Protein AF-A0A7S3VMZ5-F1 (afdb_monomer)

Mean predicted aligned error: 10.95 Å

Nearest PDB structures (foldseek):
  3lss-assembly1_A  TM=9.601E-01  e=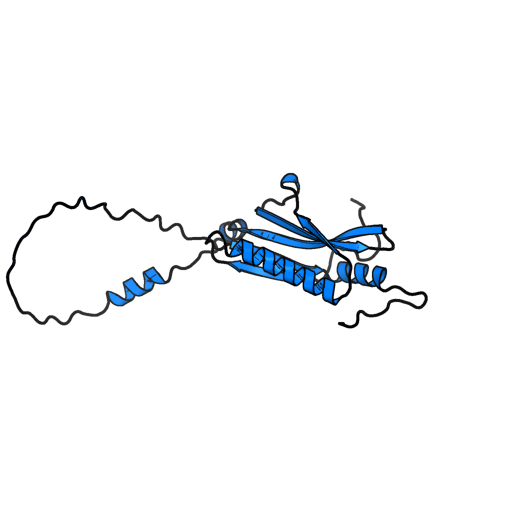4.806E-17  Trypanosoma brucei
  4l87-assembly1_A-2  TM=9.311E-01  e=7.898E-17  Homo sapiens
  6rlu-assembly1_B  TM=9.202E-01  e=9.516E-17  Trypanosoma brucei gambiense
  8p7d-assembly1_D  TM=9.052E-01  e=2.133E-16  Homo sapiens
  1wle-assembly1_B  TM=9.480E-01  e=5.316E-12  Bos taurus

InterPro domains:
  IPR002314 Aminoacyl-tRNA synthetase, class II (G/ P/ S/T) [PF00587] (4-106)
  IPR002317 Serine-tRNA ligase, type1 [PR00981] (9-22)
  IPR002317 Serine-tRNA ligase, type1 [PR00981] (51-64)
  IPR002317 Serine-tRNA ligase, type1 [PR00981] (68-84)
  IPR002317 Serine-tRNA ligase, type1 [PR00981] (86-102)
  IPR002317 Serine-tRNA ligase, type1 [PTHR11778] (1-183)
  IPR045864 Class II Aminoacyl-tRNA synthetase/Biotinyl protein ligase (BPL) and lipoyl protein ligase (LPL) [G3DSA:3.30.930.10] (1-183)
  IPR045864 Class II Aminoacyl-tRNA synthetase/Biotinyl protein ligase (BPL) and lipoyl protein ligase (LPL) [SSF55681] (1-183)

pLDDT: mean 83.5, std 23.53, range [29.77, 98.81]

Foldseek 3Di:
DDPPPDALQDDPDFDFDKDKDWAALPVPTLVVVLVVLVVLLVVLCVLLVWDWDKDKDDPVPDDPQFPTKIFIWTQQVVVRDTHTWKMKGWRFLSVQVVVVPFDDDPVVVVVVVVVPDDDDDDDDDDDDDDDDDDDPPPDPPPPPPPRGGIIMMMMISGGDRNVVSSQQRVQDDPVGGDGRPVD

Secondary structure (DSSP, 8-state):
--SS-STTSS-SS--EEEEEEEE--SSSHHHHHHHHHHHHHHHHHHHTT--EEEEEPPGGG--TT-SEEEEEEEEETTTTEEEEEEEEEE-TTHHHHHTT-----SHHHHHHHHTTS------------------------------PPPEEEEEEEEEHHHHHHHHHHHHB-SSSBPPPTT-

Structure (mmCIF, N/CA/C/O backbone):
data_AF-A0A7S3VMZ5-F1
#
_entry.id   AF-A0A7S3VMZ5-F1
#
loop_
_atom_site.group_PDB
_atom_site.id
_atom_site.type_symbol
_atom_site.label_atom_id
_atom_site.label_alt_id
_atom_site.label_comp_id
_atom_site.label_asym_id
_atom_site.label_entity_id
_atom_site.label_seq_id
_atom_site.pdbx_PDB_ins_code
_atom_site.Cartn_x
_atom_site.Cartn_y
_atom_site.Cartn_z
_atom_site.occupancy
_atom_site.B_iso_or_equiv
_atom_site.auth_seq_id
_atom_site.auth_comp_id
_atom_site.auth_asym_id
_atom_site.auth_atom_id
_atom_site.pdbx_PDB_model_num
ATOM 1 N N . HIS A 1 1 ? 13.789 -1.258 18.790 1.00 46.66 1 HIS A N 1
ATOM 2 C CA . HIS A 1 1 ? 13.129 -2.470 19.325 1.00 46.66 1 HIS A CA 1
ATOM 3 C C . HIS A 1 1 ? 11.987 -2.011 20.235 1.00 46.66 1 HIS A C 1
ATOM 5 O O . HIS A 1 1 ? 12.160 -0.970 20.852 1.00 46.66 1 HIS A O 1
ATOM 11 N N . GLY A 1 2 ? 10.828 -2.684 20.265 1.00 71.62 2 GLY A N 1
ATOM 12 C CA . GLY A 1 2 ? 9.715 -2.321 21.171 1.00 71.62 2 GLY A CA 1
ATOM 13 C C . GLY A 1 2 ? 8.586 -1.434 20.611 1.00 71.62 2 GLY A C 1
ATOM 14 O O . GLY A 1 2 ? 7.805 -0.897 21.386 1.00 71.62 2 GLY A O 1
ATOM 15 N N . LYS A 1 3 ? 8.470 -1.257 19.287 1.00 70.38 3 LYS A N 1
ATOM 16 C CA . LYS A 1 3 ? 7.370 -0.488 18.670 1.00 70.38 3 LYS A CA 1
ATOM 17 C C . LYS A 1 3 ? 6.228 -1.425 18.260 1.00 70.38 3 LYS A C 1
ATOM 19 O O . LYS A 1 3 ? 6.503 -2.421 17.601 1.00 70.38 3 LYS A O 1
ATOM 24 N N . ASP A 1 4 ? 4.985 -1.073 18.601 1.00 79.94 4 ASP A N 1
ATOM 25 C CA . ASP A 1 4 ? 3.757 -1.835 18.300 1.00 79.94 4 ASP A CA 1
ATOM 26 C C . ASP A 1 4 ? 3.819 -3.313 18.757 1.00 79.94 4 ASP A C 1
ATOM 28 O O . ASP A 1 4 ? 3.507 -4.217 17.992 1.00 79.94 4 ASP A O 1
ATOM 32 N N . THR A 1 5 ? 4.263 -3.577 19.991 1.00 80.69 5 THR A N 1
ATOM 33 C CA . THR A 1 5 ? 4.438 -4.945 20.532 1.00 80.69 5 THR A CA 1
ATOM 34 C C . THR A 1 5 ? 3.148 -5.612 21.015 1.00 80.69 5 THR A C 1
ATOM 36 O O . THR A 1 5 ? 3.187 -6.760 21.447 1.00 80.69 5 THR A O 1
ATOM 39 N N . LEU A 1 6 ? 2.020 -4.899 20.984 1.00 84.75 6 LEU A N 1
ATOM 40 C CA . LEU A 1 6 ? 0.720 -5.392 21.433 1.00 84.75 6 LEU A CA 1
ATOM 41 C C . LEU A 1 6 ? -0.195 -5.682 20.237 1.00 84.75 6 LEU A C 1
ATOM 43 O O . LEU A 1 6 ? -0.207 -4.940 19.253 1.00 84.75 6 LEU A O 1
ATOM 47 N N . GLY A 1 7 ? -1.009 -6.732 20.364 1.00 91.44 7 GLY A N 1
ATOM 48 C CA . GLY A 1 7 ? -1.963 -7.152 19.337 1.00 91.44 7 GLY A CA 1
ATOM 49 C C . GLY A 1 7 ? -1.297 -7.746 18.092 1.00 91.44 7 GLY A C 1
ATOM 50 O O . GLY A 1 7 ? -0.164 -8.217 18.138 1.00 91.44 7 GLY A O 1
ATOM 51 N N . ILE A 1 8 ? -2.021 -7.732 16.968 1.00 95.06 8 ILE A N 1
ATOM 52 C CA . ILE A 1 8 ? -1.582 -8.345 15.699 1.00 95.06 8 ILE A CA 1
ATOM 53 C C . ILE A 1 8 ? -1.094 -7.326 14.656 1.00 95.06 8 ILE A C 1
ATOM 55 O O . ILE A 1 8 ? -0.793 -7.693 13.524 1.00 95.06 8 ILE A O 1
ATOM 59 N N . PHE A 1 9 ? -1.001 -6.041 15.017 1.00 93.31 9 PHE A N 1
ATOM 60 C CA . PHE A 1 9 ? -0.660 -4.969 14.073 1.00 93.31 9 PHE A CA 1
ATOM 61 C C . PHE A 1 9 ? 0.770 -5.099 13.513 1.00 93.31 9 PHE A C 1
ATOM 63 O O . PHE A 1 9 ? 1.037 -4.775 12.349 1.00 93.31 9 PHE A O 1
ATOM 70 N N . ARG A 1 10 ? 1.702 -5.592 14.339 1.00 94.38 10 ARG A N 1
ATOM 71 C CA . ARG A 1 10 ? 3.085 -5.893 13.960 1.00 94.38 10 ARG A CA 1
ATOM 72 C C . ARG A 1 10 ? 3.465 -7.267 14.499 1.00 94.38 10 ARG A C 1
ATOM 74 O O . ARG A 1 10 ? 3.720 -7.432 15.684 1.00 94.38 10 ARG A O 1
ATOM 81 N N . VAL A 1 11 ? 3.538 -8.238 13.601 1.00 94.38 11 VAL 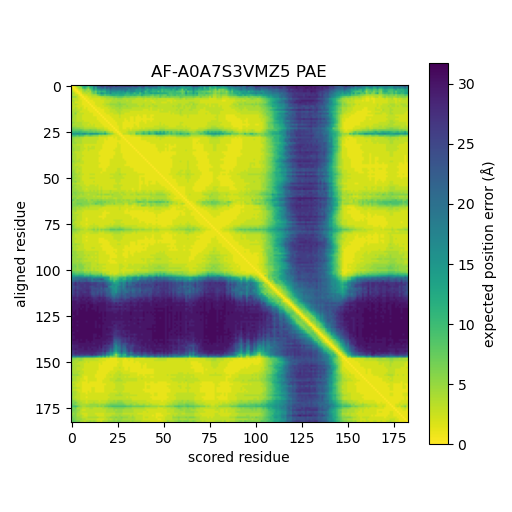A N 1
ATOM 82 C CA . VAL A 1 11 ? 3.827 -9.643 13.907 1.00 94.38 11 VAL A CA 1
ATOM 83 C C . VAL A 1 11 ? 4.899 -10.179 12.964 1.00 94.38 11 VAL A C 1
ATOM 85 O O . VAL A 1 11 ? 5.150 -9.601 11.906 1.00 94.38 11 VAL A O 1
ATOM 88 N N . HIS A 1 12 ? 5.541 -11.282 13.348 1.00 94.69 12 HIS A N 1
ATOM 89 C CA . HIS A 1 12 ? 6.566 -11.934 12.526 1.00 94.69 12 HIS A CA 1
ATOM 90 C C . HIS A 1 12 ? 5.991 -12.665 11.308 1.00 94.69 12 HIS A C 1
ATOM 92 O O . HIS A 1 12 ? 6.695 -12.837 10.318 1.00 94.69 12 HIS A O 1
ATOM 98 N N . GLN A 1 13 ? 4.720 -13.063 11.371 1.00 95.50 13 GLN A N 1
ATOM 99 C CA . GLN A 1 13 ? 4.026 -13.776 10.308 1.00 95.50 13 GLN A CA 1
ATOM 100 C C . GLN A 1 13 ? 2.673 -13.118 10.057 1.00 95.50 13 GLN A C 1
ATOM 102 O O . GLN A 1 13 ? 1.894 -12.929 10.990 1.00 95.50 13 GLN A O 1
ATOM 107 N N . PHE A 1 14 ? 2.409 -12.765 8.804 1.00 97.06 14 PHE A N 1
ATOM 108 C CA . PHE A 1 14 ? 1.157 -12.158 8.381 1.00 97.06 14 PHE A CA 1
ATOM 109 C C . PHE A 1 14 ? 0.836 -12.546 6.938 1.00 97.06 14 PHE A C 1
ATOM 111 O O . PHE A 1 14 ? 1.745 -12.823 6.154 1.00 97.06 14 PHE A O 1
ATOM 118 N N . ASP A 1 15 ? -0.450 -12.534 6.599 1.00 98.12 15 ASP A N 1
ATOM 119 C CA . ASP A 1 15 ? -0.917 -12.820 5.246 1.00 98.12 15 ASP A CA 1
ATOM 120 C C . ASP A 1 15 ? -1.048 -11.523 4.458 1.00 98.12 15 ASP A C 1
ATOM 122 O O . ASP A 1 15 ? -1.369 -10.457 5.002 1.00 98.12 15 ASP A O 1
ATOM 126 N N . LYS A 1 16 ? -0.782 -11.610 3.156 1.00 97.94 16 LYS A N 1
ATOM 127 C CA . LYS A 1 16 ? -0.825 -10.453 2.271 1.00 97.94 16 LYS A CA 1
ATOM 128 C C . LYS A 1 16 ? -1.308 -10.829 0.879 1.00 97.94 16 LYS A C 1
ATOM 130 O O . LYS A 1 16 ? -0.814 -11.783 0.284 1.00 97.94 16 LYS A O 1
ATOM 135 N N . VAL A 1 17 ? -2.198 -10.003 0.339 1.00 98.44 17 VAL A N 1
ATOM 136 C CA . VAL A 1 17 ? -2.497 -9.960 -1.094 1.00 98.44 17 VAL A CA 1
ATOM 137 C C . VAL A 1 17 ? -1.650 -8.853 -1.719 1.00 98.44 17 VAL A C 1
ATOM 139 O O . VAL A 1 17 ? -1.744 -7.694 -1.310 1.00 98.44 17 VAL A O 1
ATOM 142 N N . GLU A 1 18 ? -0.807 -9.209 -2.689 1.00 98.62 18 GLU A N 1
ATOM 143 C CA . GLU A 1 18 ? 0.127 -8.297 -3.360 1.00 98.62 18 GLU A CA 1
ATOM 144 C C . GLU A 1 18 ? -0.251 -8.120 -4.833 1.00 98.62 18 GLU A C 1
ATOM 146 O O . GLU A 1 18 ? -0.463 -9.093 -5.555 1.00 98.62 18 GLU A O 1
ATOM 151 N N . GLN A 1 19 ? -0.267 -6.873 -5.294 1.00 98.69 19 GLN A N 1
ATOM 152 C CA . GLN A 1 19 ? -0.246 -6.538 -6.711 1.00 98.69 19 GLN A CA 1
ATOM 153 C C . GLN A 1 19 ? 1.210 -6.486 -7.179 1.00 98.69 19 GLN A C 1
ATOM 155 O O . GLN A 1 19 ? 2.028 -5.764 -6.604 1.00 98.69 19 GLN A O 1
ATOM 160 N N . PHE A 1 20 ? 1.527 -7.199 -8.255 1.00 98.50 20 PHE A N 1
ATOM 161 C CA . PHE A 1 20 ? 2.837 -7.150 -8.897 1.00 98.50 20 PHE A CA 1
ATOM 162 C C . PHE A 1 20 ? 2.663 -6.905 -10.392 1.00 98.50 20 PHE A C 1
ATOM 164 O O . PHE A 1 20 ? 1.853 -7.572 -11.038 1.00 98.50 20 PHE A O 1
ATOM 171 N N . ALA A 1 21 ? 3.416 -5.957 -10.945 1.00 98.06 21 ALA A N 1
ATOM 172 C CA . ALA A 1 21 ? 3.321 -5.602 -12.353 1.00 98.06 21 ALA A CA 1
ATOM 173 C C . ALA A 1 21 ? 4.700 -5.532 -13.009 1.00 98.06 21 ALA A C 1
ATOM 175 O O . ALA A 1 21 ? 5.658 -5.001 -12.448 1.00 98.06 21 ALA A O 1
ATOM 176 N N . VAL A 1 22 ? 4.763 -6.029 -14.243 1.00 97.62 22 VAL A N 1
ATOM 177 C CA . VAL A 1 22 ? 5.908 -5.895 -15.144 1.00 97.62 22 VAL A CA 1
ATOM 178 C C . VAL A 1 22 ? 5.430 -5.116 -16.362 1.00 97.62 22 VAL A C 1
ATOM 180 O O . VAL A 1 22 ? 4.439 -5.483 -16.989 1.00 97.62 22 VAL A O 1
ATOM 183 N N . THR A 1 23 ? 6.101 -4.015 -16.680 1.00 96.81 23 THR A N 1
ATOM 184 C CA . THR A 1 23 ? 5.659 -3.060 -17.704 1.00 96.81 23 THR A CA 1
ATOM 185 C C . THR A 1 23 ? 6.773 -2.740 -18.693 1.00 96.81 23 THR A C 1
ATOM 187 O O . THR A 1 23 ? 7.959 -2.937 -18.418 1.00 96.81 23 THR A O 1
ATOM 190 N N . HIS A 1 24 ? 6.390 -2.244 -19.870 1.00 94.12 24 HIS A N 1
ATOM 191 C CA . HIS A 1 24 ? 7.350 -1.775 -20.861 1.00 94.12 24 HIS A CA 1
ATOM 192 C C . HIS A 1 24 ? 8.119 -0.542 -20.331 1.00 94.12 24 HIS A C 1
ATOM 194 O O . HIS A 1 24 ? 7.504 0.348 -19.740 1.00 94.12 24 HIS A O 1
ATOM 200 N N . PRO A 1 25 ? 9.436 -0.428 -20.567 1.00 93.75 25 PRO A N 1
ATOM 201 C CA . PRO A 1 25 ? 10.276 0.668 -20.087 1.00 93.75 25 PRO A CA 1
ATOM 202 C C . PRO A 1 25 ? 10.200 1.896 -21.010 1.00 93.75 25 PRO A C 1
ATOM 204 O O . PRO A 1 25 ? 11.191 2.579 -21.239 1.00 93.75 25 PRO A O 1
ATOM 207 N N . ASP A 1 26 ? 9.020 2.208 -21.559 1.00 90.19 26 ASP A N 1
ATOM 208 C CA . ASP A 1 26 ? 8.804 3.379 -22.436 1.00 90.19 26 ASP A CA 1
ATOM 209 C C . ASP A 1 26 ? 8.819 4.726 -21.678 1.00 90.19 26 ASP A C 1
ATOM 211 O O . ASP A 1 26 ? 8.520 5.778 -22.243 1.00 90.19 26 ASP A O 1
ATOM 215 N N . GLY A 1 27 ? 9.109 4.692 -20.374 1.00 81.44 27 GLY A N 1
ATOM 216 C CA . GLY A 1 27 ? 9.120 5.849 -19.486 1.00 81.44 27 GLY A CA 1
ATOM 217 C C . GLY A 1 27 ? 7.741 6.346 -19.046 1.00 81.44 27 GLY A C 1
ATOM 218 O O . GLY A 1 27 ? 7.691 7.274 -18.245 1.00 81.44 27 GLY A O 1
ATOM 219 N N . LYS A 1 28 ? 6.625 5.759 -19.507 1.00 92.81 28 LYS A N 1
ATOM 220 C CA . LYS A 1 28 ? 5.252 6.192 -19.157 1.00 92.81 28 LYS A CA 1
ATOM 221 C C . LYS A 1 28 ? 4.373 5.062 -18.627 1.00 92.81 28 LYS A C 1
ATOM 223 O O . LYS A 1 28 ? 3.508 5.309 -17.787 1.00 92.81 28 LYS A O 1
ATOM 228 N N . ALA A 1 29 ? 4.543 3.840 -19.121 1.00 96.06 29 ALA A N 1
ATOM 229 C CA . ALA A 1 29 ? 3.708 2.694 -18.782 1.00 96.06 29 ALA A CA 1
ATOM 230 C C . ALA A 1 29 ? 3.803 2.336 -17.295 1.00 96.06 29 ALA A C 1
ATOM 232 O O . ALA A 1 29 ? 2.770 2.174 -16.652 1.00 96.06 29 ALA A O 1
ATOM 233 N N . SER A 1 30 ? 5.013 2.304 -16.725 1.00 97.75 30 SER A N 1
ATOM 234 C CA . SER A 1 30 ? 5.204 2.013 -15.297 1.00 97.75 30 SER A CA 1
ATOM 235 C C . SER A 1 30 ? 4.519 3.036 -14.392 1.00 97.75 30 SER A C 1
ATOM 237 O O . SER A 1 30 ? 3.912 2.668 -13.398 1.00 97.75 30 SER A O 1
ATOM 239 N N . TRP A 1 31 ? 4.568 4.323 -14.741 1.00 98.00 31 TRP A N 1
ATOM 240 C CA . TRP A 1 31 ? 3.962 5.376 -13.922 1.00 98.00 31 TRP A CA 1
ATOM 241 C C . TRP A 1 31 ? 2.435 5.318 -13.954 1.00 98.00 31 TRP A C 1
ATOM 243 O O . TRP A 1 31 ? 1.811 5.329 -12.901 1.00 98.00 31 TRP A O 1
ATOM 253 N N . ARG A 1 32 ? 1.840 5.111 -15.137 1.00 98.31 32 ARG A N 1
ATOM 254 C CA . ARG A 1 32 ? 0.390 4.869 -15.261 1.00 98.31 32 ARG A CA 1
ATOM 255 C C . ARG A 1 32 ? -0.056 3.609 -14.516 1.00 98.31 32 ARG A C 1
ATOM 257 O O . ARG A 1 32 ? -1.139 3.578 -13.935 1.00 98.31 32 ARG A O 1
ATOM 264 N N . MET A 1 33 ? 0.778 2.568 -14.530 1.00 98.56 33 MET A N 1
ATOM 265 C CA . MET A 1 33 ? 0.522 1.349 -13.766 1.00 98.56 33 MET A CA 1
ATOM 266 C C . MET A 1 33 ? 0.579 1.614 -12.259 1.00 98.56 33 MET A C 1
ATOM 268 O O . MET A 1 33 ? -0.285 1.128 -11.540 1.00 98.56 33 MET A O 1
ATOM 272 N N . MET A 1 34 ? 1.531 2.422 -11.779 1.00 98.31 34 MET A N 1
ATOM 273 C CA . MET A 1 34 ? 1.594 2.823 -10.371 1.00 98.31 34 MET A CA 1
ATOM 274 C C . MET A 1 34 ? 0.301 3.517 -9.932 1.00 98.31 34 MET A C 1
ATOM 276 O O . MET A 1 34 ? -0.268 3.129 -8.914 1.00 98.31 34 MET A O 1
ATOM 280 N N . ASP A 1 35 ? -0.195 4.473 -10.723 1.00 98.50 35 ASP A N 1
ATOM 281 C CA . ASP A 1 35 ? -1.460 5.163 -10.438 1.00 98.50 35 ASP A CA 1
ATOM 282 C C . ASP A 1 35 ? -2.634 4.172 -10.382 1.00 98.50 35 ASP A C 1
ATOM 284 O O . ASP A 1 35 ? -3.441 4.215 -9.456 1.00 98.50 35 ASP A O 1
ATOM 288 N N . SER A 1 36 ? -2.681 3.211 -11.312 1.00 98.69 36 SER A N 1
ATOM 289 C CA . SER A 1 36 ? -3.717 2.167 -11.343 1.00 98.69 36 SER A CA 1
ATOM 290 C C . SER A 1 36 ? -3.645 1.237 -10.122 1.00 98.69 36 SER A C 1
ATOM 292 O O . SER A 1 36 ? -4.666 0.930 -9.516 1.00 98.69 36 SER A O 1
ATOM 294 N N . MET A 1 37 ? -2.445 0.814 -9.711 1.00 98.75 37 MET A N 1
ATOM 295 C CA . MET A 1 37 ? -2.247 -0.050 -8.537 1.00 98.75 37 MET A CA 1
ATOM 296 C C . MET A 1 37 ? -2.611 0.662 -7.228 1.00 98.75 37 MET A C 1
ATOM 298 O O . MET A 1 37 ? -3.155 0.032 -6.316 1.00 98.75 37 MET A O 1
ATOM 302 N N . VAL A 1 38 ? -2.315 1.963 -7.126 1.00 98.75 38 VAL A N 1
ATOM 303 C CA . VAL A 1 38 ? -2.726 2.806 -5.993 1.00 98.75 38 VAL A CA 1
ATOM 304 C C . VAL A 1 38 ? -4.242 3.005 -5.999 1.00 98.75 38 VAL A C 1
ATOM 306 O O . VAL A 1 38 ? -4.859 2.934 -4.938 1.00 98.75 38 VAL A O 1
ATOM 309 N N . GLN A 1 39 ? -4.861 3.197 -7.167 1.00 98.75 39 GLN A N 1
ATOM 310 C CA . GLN A 1 39 ? -6.317 3.286 -7.287 1.00 98.75 39 GLN A CA 1
ATOM 311 C C . GLN A 1 39 ? -7.001 1.987 -6.851 1.00 98.75 39 GLN A C 1
ATOM 313 O O . GLN A 1 39 ? -7.883 2.039 -6.004 1.00 98.75 39 GLN A O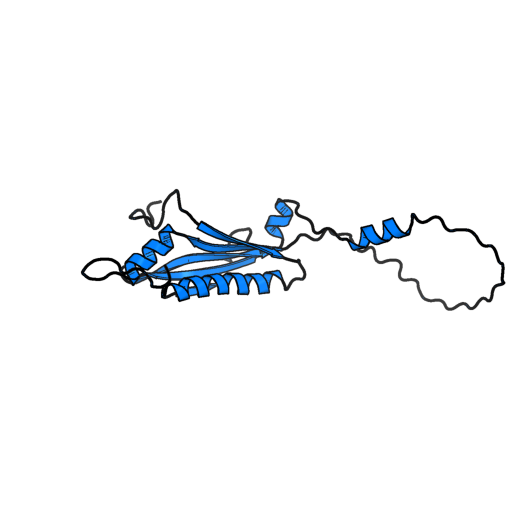 1
ATOM 318 N N . ASN A 1 40 ? -6.526 0.824 -7.308 1.00 98.81 40 ASN A N 1
ATOM 319 C CA . ASN A 1 40 ? -7.050 -0.476 -6.875 1.00 98.81 40 ASN A CA 1
ATOM 320 C C . ASN A 1 40 ? -7.011 -0.635 -5.345 1.00 98.81 40 ASN A C 1
ATOM 322 O O . ASN A 1 40 ? -7.957 -1.139 -4.742 1.00 98.81 40 ASN A O 1
ATOM 326 N N . ALA A 1 41 ? -5.917 -0.198 -4.708 1.00 98.69 41 ALA A N 1
ATOM 327 C CA . ALA A 1 41 ? -5.802 -0.218 -3.254 1.00 98.69 41 ALA A CA 1
ATOM 328 C C . ALA A 1 41 ? -6.806 0.739 -2.591 1.00 98.69 41 ALA A C 1
ATOM 330 O O . ALA A 1 41 ? -7.497 0.341 -1.656 1.00 98.69 41 ALA A O 1
ATOM 331 N N . GLN A 1 42 ? -6.939 1.974 -3.080 1.00 98.69 42 GLN A N 1
ATOM 332 C CA . GLN A 1 42 ? -7.936 2.923 -2.568 1.00 98.69 42 GLN A CA 1
ATOM 333 C C . GLN A 1 42 ? -9.364 2.400 -2.712 1.00 98.69 42 GLN A C 1
ATOM 335 O O . GLN A 1 42 ? -10.133 2.479 -1.755 1.00 98.69 42 GLN A O 1
ATOM 340 N N . ASP A 1 43 ? -9.715 1.837 -3.866 1.00 98.75 43 ASP A N 1
ATOM 341 C CA . ASP A 1 43 ? -11.045 1.287 -4.129 1.00 98.75 43 ASP A CA 1
ATOM 342 C C . ASP A 1 43 ? -11.343 0.118 -3.184 1.00 98.75 43 ASP A C 1
ATOM 344 O O . ASP A 1 43 ? -12.427 0.049 -2.604 1.00 98.75 43 ASP A O 1
ATOM 348 N N . PHE A 1 44 ? -10.352 -0.745 -2.933 1.00 98.75 44 PHE A N 1
ATOM 349 C CA . PHE A 1 44 ? -10.463 -1.827 -1.957 1.00 98.75 44 PHE A CA 1
ATOM 350 C C . PHE A 1 44 ? -10.781 -1.303 -0.545 1.00 98.75 44 PHE A C 1
ATOM 352 O O . PHE A 1 44 ? -11.787 -1.705 0.043 1.00 98.75 44 PHE A O 1
ATOM 359 N N . TYR A 1 45 ? -9.997 -0.360 -0.006 1.00 98.69 45 TYR A N 1
ATOM 360 C CA . TYR A 1 45 ? -10.257 0.189 1.338 1.00 98.69 45 TYR A CA 1
ATOM 361 C C . TYR A 1 45 ? -11.529 1.048 1.402 1.00 98.69 45 TYR A C 1
ATOM 363 O O . TYR A 1 45 ? -12.212 1.049 2.429 1.00 98.69 45 TYR A O 1
ATOM 371 N N . SER A 1 46 ? -11.886 1.726 0.309 1.00 98.56 46 SER A N 1
ATOM 372 C CA . SER A 1 46 ? -13.148 2.466 0.183 1.00 98.56 46 SER A CA 1
ATOM 373 C C . SER A 1 46 ? -14.353 1.530 0.212 1.00 98.56 46 SER A C 1
ATOM 375 O O . SER A 1 46 ? -15.332 1.830 0.891 1.00 98.56 46 SER A O 1
ATOM 377 N N . SER A 1 47 ? -14.274 0.372 -0.455 1.00 98.62 47 SER A N 1
ATOM 378 C CA . SER A 1 47 ? -15.342 -0.639 -0.438 1.00 98.62 47 SER A CA 1
ATOM 379 C C . SER A 1 47 ? -15.589 -1.204 0.966 1.00 98.62 47 SER A C 1
ATOM 381 O O . SER A 1 47 ? -16.728 -1.477 1.336 1.00 98.62 47 SER A O 1
ATOM 383 N N . LEU A 1 48 ? -14.535 -1.287 1.788 1.00 98.62 48 LEU A N 1
ATOM 384 C CA . LEU A 1 48 ? -14.608 -1.652 3.205 1.00 98.62 48 LEU A CA 1
ATOM 385 C C . LEU A 1 48 ? -15.101 -0.505 4.102 1.00 98.62 48 LEU A C 1
ATOM 387 O O . LEU A 1 48 ? -15.216 -0.690 5.314 1.00 98.62 48 LEU A O 1
ATOM 391 N N . GLY A 1 49 ? -15.356 0.688 3.558 1.00 98.44 49 GLY A N 1
ATOM 392 C CA . GLY A 1 49 ? -15.768 1.867 4.321 1.00 98.44 49 GLY A CA 1
ATOM 393 C C . GLY A 1 49 ? -14.705 2.380 5.300 1.00 98.44 49 GLY A C 1
ATOM 394 O O . GLY A 1 49 ? -15.056 2.978 6.315 1.00 98.44 49 GLY A O 1
ATOM 395 N N . LEU A 1 50 ? -13.418 2.120 5.044 1.00 98.62 50 LEU A N 1
ATOM 396 C CA . LEU A 1 50 ? -12.327 2.517 5.937 1.00 98.62 50 LEU A CA 1
ATOM 397 C C . LEU A 1 50 ? -11.766 3.892 5.536 1.00 98.62 50 LEU A C 1
ATOM 399 O O . LEU A 1 50 ? -11.254 4.031 4.419 1.00 98.62 50 LEU A O 1
ATOM 403 N N . PRO A 1 51 ? -11.797 4.908 6.423 1.00 98.50 51 PRO A N 1
ATOM 404 C CA . PRO A 1 51 ? -11.213 6.211 6.124 1.00 98.50 51 PRO A CA 1
ATOM 405 C C . PRO A 1 51 ? -9.697 6.095 5.957 1.00 98.50 51 PRO A C 1
ATOM 407 O O . PRO A 1 51 ? -9.021 5.449 6.762 1.00 98.50 51 PRO A O 1
ATOM 410 N N . HIS A 1 52 ? -9.151 6.732 4.926 1.00 98.75 52 HIS A N 1
ATOM 411 C CA . HIS A 1 52 ? -7.729 6.655 4.611 1.00 98.75 52 HIS A CA 1
ATOM 412 C C . HIS A 1 52 ? -7.233 7.904 3.882 1.00 98.75 52 HIS A C 1
ATOM 414 O O . HIS A 1 52 ? -8.017 8.731 3.416 1.00 98.75 52 HIS A O 1
ATOM 420 N N . ARG A 1 53 ? -5.908 8.034 3.786 1.00 98.56 53 ARG A N 1
ATOM 421 C CA . ARG A 1 53 ? -5.229 9.072 3.004 1.00 98.56 53 ARG A CA 1
ATOM 422 C C . ARG A 1 53 ? -4.080 8.479 2.198 1.00 98.56 53 ARG A C 1
ATOM 424 O O . ARG A 1 53 ? -3.485 7.487 2.614 1.00 98.56 53 ARG A O 1
ATOM 431 N N . LEU A 1 54 ? -3.737 9.137 1.095 1.00 98.62 54 LEU A N 1
ATOM 432 C CA . LEU A 1 54 ? -2.517 8.860 0.343 1.00 98.62 54 LEU A CA 1
ATOM 433 C C . LEU A 1 54 ? -1.377 9.774 0.789 1.00 98.62 54 LEU A C 1
ATOM 435 O O . LEU A 1 54 ? -1.570 10.977 0.976 1.00 98.62 54 LEU A O 1
ATOM 439 N N . VAL A 1 55 ? -0.174 9.214 0.892 1.00 98.44 55 VAL A N 1
ATOM 440 C CA . VAL A 1 55 ? 1.048 9.940 1.247 1.00 98.44 55 VAL A CA 1
ATOM 441 C C . VAL A 1 55 ? 2.149 9.590 0.249 1.00 98.44 55 VAL A C 1
ATOM 443 O O . VAL A 1 55 ? 2.532 8.431 0.117 1.00 98.44 55 VAL A O 1
ATOM 446 N N . ARG A 1 56 ? 2.694 10.591 -0.457 1.00 98.00 56 ARG A N 1
ATOM 447 C CA . ARG A 1 56 ? 3.927 10.401 -1.242 1.00 98.00 56 ARG A CA 1
ATOM 448 C C . ARG A 1 56 ? 5.122 10.428 -0.299 1.00 98.00 56 ARG A C 1
ATOM 450 O O . ARG A 1 56 ? 5.279 11.372 0.474 1.00 98.00 56 ARG A O 1
ATOM 457 N N . ILE A 1 57 ? 5.974 9.416 -0.391 1.00 98.38 57 ILE A N 1
ATOM 458 C CA . ILE A 1 57 ? 7.126 9.284 0.499 1.00 98.38 57 ILE A CA 1
ATOM 459 C C . ILE A 1 57 ? 8.272 10.168 0.009 1.00 98.38 57 ILE A C 1
ATOM 461 O O . ILE A 1 57 ? 8.608 10.189 -1.176 1.00 98.38 57 ILE A O 1
ATOM 465 N N . VAL A 1 58 ? 8.856 10.924 0.939 1.00 97.56 58 VAL A N 1
ATOM 466 C CA . VAL A 1 58 ? 9.999 11.803 0.670 1.00 97.56 58 VAL A CA 1
ATOM 467 C C . VAL A 1 58 ? 11.236 10.991 0.297 1.00 97.56 58 VAL A C 1
ATOM 469 O O . VAL A 1 58 ? 11.424 9.875 0.778 1.00 97.56 58 VAL A O 1
ATOM 472 N N . SER A 1 59 ? 12.119 11.573 -0.514 1.00 95.88 59 SER A N 1
ATOM 473 C CA . SER A 1 59 ? 13.305 10.891 -1.052 1.00 95.88 59 SER A CA 1
ATOM 474 C C . SER A 1 59 ? 14.187 10.237 0.019 1.00 95.88 59 SER A C 1
ATOM 476 O O . SER A 1 59 ? 14.624 9.108 -0.167 1.00 95.88 59 SER A O 1
ATOM 478 N N . GLY A 1 60 ? 14.396 10.896 1.164 1.00 96.31 60 GLY A N 1
ATOM 479 C CA . GLY A 1 60 ? 15.213 10.367 2.266 1.00 96.31 60 GLY A CA 1
ATOM 480 C C . GLY A 1 60 ? 14.617 9.159 3.003 1.00 96.31 60 GLY A C 1
ATOM 481 O O . GLY A 1 60 ? 15.321 8.520 3.778 1.00 96.31 60 GLY A O 1
ATOM 482 N N . ALA A 1 61 ? 13.339 8.845 2.773 1.00 94.75 61 ALA A N 1
ATOM 483 C CA . ALA A 1 61 ? 12.645 7.697 3.358 1.00 94.75 61 ALA A CA 1
ATOM 484 C C . ALA A 1 61 ? 12.361 6.582 2.333 1.00 94.75 61 ALA A C 1
ATOM 486 O O . ALA A 1 61 ? 11.740 5.574 2.676 1.00 94.75 61 ALA A O 1
ATOM 487 N N . LEU A 1 62 ? 12.803 6.743 1.080 1.00 94.38 62 LEU A N 1
ATOM 488 C CA . LEU A 1 62 ? 12.712 5.692 0.069 1.00 94.38 62 LEU A CA 1
ATOM 489 C C . LEU A 1 62 ? 13.733 4.584 0.355 1.00 94.38 62 LEU A C 1
ATOM 491 O O . LEU A 1 62 ? 14.859 4.835 0.782 1.00 94.38 62 LEU A O 1
ATOM 495 N N . ASN A 1 63 ? 13.345 3.339 0.088 1.00 90.12 63 ASN A N 1
ATOM 496 C CA . ASN A 1 63 ? 14.280 2.220 0.061 1.00 90.12 63 ASN A CA 1
ATOM 497 C C . ASN A 1 63 ? 15.073 2.219 -1.259 1.00 90.12 63 ASN A C 1
ATOM 499 O O . ASN A 1 63 ? 14.619 2.759 -2.263 1.00 90.12 63 ASN A O 1
ATOM 503 N N . LEU A 1 64 ? 16.228 1.544 -1.278 1.00 91.56 64 LEU A N 1
ATOM 504 C CA . LEU A 1 64 ? 17.180 1.574 -2.402 1.00 91.56 64 LEU A CA 1
ATOM 505 C C . LEU A 1 64 ? 16.583 1.239 -3.778 1.00 91.56 64 LEU A C 1
ATOM 507 O O . LEU A 1 64 ? 17.087 1.724 -4.785 1.00 91.56 64 LEU A O 1
ATOM 511 N N . SER A 1 65 ? 15.549 0.396 -3.833 1.00 92.44 65 SER A N 1
ATOM 512 C CA . SER A 1 65 ? 14.968 -0.052 -5.099 1.00 92.44 65 SER A CA 1
ATOM 513 C C . SER A 1 65 ? 13.869 0.856 -5.644 1.00 92.44 65 SER A C 1
ATOM 515 O O . SER A 1 65 ? 13.511 0.699 -6.804 1.00 92.44 65 SER A O 1
ATOM 517 N N . ALA A 1 66 ? 13.285 1.745 -4.835 1.00 93.44 66 ALA A N 1
ATOM 518 C CA . ALA A 1 66 ? 12.102 2.508 -5.225 1.00 93.44 66 ALA A CA 1
ATOM 519 C C . ALA A 1 66 ? 12.483 3.872 -5.814 1.00 93.44 66 ALA A C 1
ATOM 521 O O . ALA A 1 66 ? 13.067 4.711 -5.133 1.00 93.44 66 ALA A O 1
ATOM 522 N N . ALA A 1 67 ? 12.074 4.126 -7.058 1.00 96.56 67 ALA A N 1
ATOM 523 C CA . ALA A 1 67 ? 12.168 5.451 -7.674 1.00 96.56 67 ALA A CA 1
ATOM 524 C C . ALA A 1 67 ? 11.085 6.403 -7.137 1.00 96.56 67 ALA A C 1
ATOM 526 O O . ALA A 1 67 ? 11.288 7.611 -7.037 1.00 96.56 67 ALA A O 1
ATOM 527 N N . ALA A 1 68 ? 9.923 5.854 -6.781 1.00 97.25 68 ALA A N 1
ATOM 528 C CA . ALA A 1 68 ? 8.880 6.550 -6.046 1.00 97.25 68 ALA A CA 1
ATOM 529 C C . ALA A 1 68 ? 8.089 5.556 -5.203 1.00 97.25 68 ALA A C 1
ATOM 531 O O . ALA A 1 68 ? 7.939 4.390 -5.583 1.00 97.25 68 ALA A O 1
ATOM 532 N N . LYS A 1 69 ? 7.535 6.052 -4.098 1.00 98.56 69 LYS A N 1
ATOM 533 C CA . LYS A 1 69 ? 6.678 5.285 -3.205 1.00 98.56 69 LYS A CA 1
ATOM 534 C C . LYS A 1 69 ? 5.474 6.114 -2.757 1.00 98.56 69 LYS A C 1
ATOM 536 O O . LYS A 1 69 ? 5.602 7.315 -2.498 1.00 98.56 69 LYS A O 1
ATOM 541 N N . VAL A 1 70 ? 4.318 5.464 -2.692 1.00 98.75 70 VAL A N 1
ATOM 542 C CA . VAL A 1 70 ? 3.063 6.015 -2.173 1.00 98.75 70 VAL A CA 1
ATOM 543 C C . VAL A 1 70 ? 2.513 5.052 -1.135 1.00 98.75 70 VAL A C 1
ATOM 545 O O . VAL A 1 70 ? 2.336 3.873 -1.435 1.00 98.75 70 VAL A O 1
ATOM 548 N N . ASP A 1 71 ? 2.213 5.568 0.052 1.00 98.69 71 ASP A N 1
ATOM 549 C CA . ASP A 1 71 ? 1.560 4.806 1.110 1.00 98.69 71 ASP A CA 1
ATOM 550 C C . ASP A 1 71 ? 0.087 5.200 1.211 1.00 98.69 71 ASP A C 1
ATOM 552 O O . ASP A 1 71 ? -0.265 6.376 1.076 1.00 98.69 71 ASP A O 1
ATOM 556 N N . LEU A 1 72 ? -0.771 4.209 1.460 1.00 98.75 72 LEU A N 1
ATOM 557 C CA . LEU A 1 72 ? -2.137 4.435 1.925 1.00 98.75 72 LEU A CA 1
ATOM 558 C C . LEU A 1 72 ? -2.165 4.139 3.418 1.00 98.75 72 LEU A C 1
ATOM 560 O O . LEU A 1 72 ? -1.880 3.023 3.874 1.00 98.75 72 LEU A O 1
ATOM 564 N N . GLU A 1 73 ? -2.518 5.164 4.180 1.00 98.81 73 GLU A N 1
ATOM 565 C CA . GLU A 1 73 ? -2.626 5.085 5.626 1.00 98.81 73 GLU A CA 1
ATOM 566 C C . GLU A 1 73 ? -4.099 5.101 6.025 1.00 98.81 73 GLU A C 1
ATOM 568 O O . GLU A 1 73 ? -4.826 6.035 5.683 1.00 98.81 73 GLU A O 1
ATOM 573 N N . GLY A 1 74 ? -4.538 4.074 6.752 1.00 98.62 74 GLY A N 1
ATOM 574 C CA . GLY A 1 74 ? -5.889 4.006 7.306 1.00 98.62 74 GLY A CA 1
ATOM 575 C C . GLY A 1 74 ? -5.988 4.772 8.620 1.00 98.62 74 GLY A C 1
ATOM 576 O O . GLY A 1 74 ? -5.015 4.846 9.374 1.00 98.62 74 GLY A O 1
ATOM 577 N N . TRP A 1 75 ? -7.156 5.342 8.899 1.00 98.69 75 TRP A N 1
ATOM 578 C CA . TRP A 1 75 ? -7.450 6.017 10.159 1.00 98.69 75 TRP A CA 1
ATOM 579 C C . TRP A 1 75 ? -7.827 5.013 11.255 1.00 98.69 75 TRP A C 1
ATOM 581 O O . TRP A 1 75 ? -8.728 4.193 11.078 1.00 98.69 75 TRP A O 1
ATOM 591 N N . PHE A 1 76 ? -7.164 5.112 12.407 1.00 98.31 76 PHE A N 1
ATOM 592 C C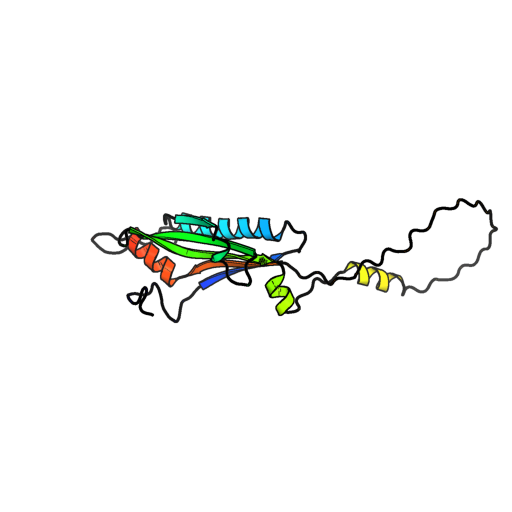A . PHE A 1 76 ? -7.417 4.286 13.588 1.00 98.31 76 PHE A CA 1
ATOM 593 C C . PHE A 1 76 ? -8.049 5.159 14.685 1.00 98.31 76 PHE A C 1
ATOM 595 O O . PHE A 1 76 ? -7.321 5.918 15.334 1.00 98.31 76 PHE A O 1
ATOM 602 N N . PRO A 1 77 ? -9.385 5.128 14.882 1.00 97.69 77 PRO A N 1
ATOM 603 C CA . PRO A 1 77 ? -10.086 6.061 15.767 1.00 97.69 77 PRO A CA 1
ATOM 604 C C . PRO A 1 77 ? -9.747 5.906 17.255 1.00 97.69 77 PRO A C 1
ATOM 606 O O . PRO A 1 77 ? -9.715 6.916 17.962 1.00 97.69 77 PRO A O 1
ATOM 609 N N . ALA A 1 78 ? -9.452 4.697 17.743 1.00 94.38 78 ALA A N 1
ATOM 610 C CA . ALA A 1 78 ? -9.036 4.503 19.134 1.00 94.38 78 ALA A CA 1
ATOM 611 C C . ALA A 1 78 ? -7.590 4.979 19.338 1.00 94.38 78 ALA A C 1
ATOM 613 O O . ALA A 1 78 ? -7.286 5.645 20.330 1.00 94.38 78 ALA A O 1
ATOM 614 N N . SER A 1 79 ? -6.719 4.717 18.357 1.00 91.06 79 SER A N 1
ATOM 615 C CA . SER A 1 79 ? -5.333 5.211 18.353 1.00 91.06 79 SER A CA 1
ATOM 616 C C . SER A 1 79 ? -5.195 6.702 17.992 1.00 91.06 79 SER A C 1
ATOM 618 O O . SER A 1 79 ? -4.1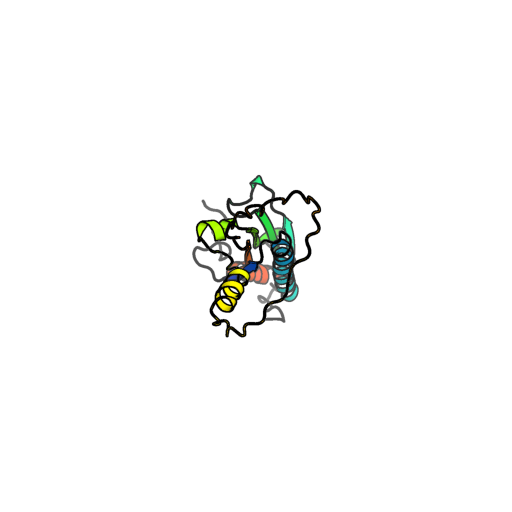16 7.267 18.170 1.00 91.06 79 SER A O 1
ATOM 620 N N . LYS A 1 80 ? -6.250 7.333 17.456 1.00 96.75 80 LYS A N 1
ATOM 621 C CA . LYS A 1 80 ? -6.297 8.724 16.957 1.00 96.75 80 LYS A CA 1
ATOM 622 C C . LYS A 1 80 ? -5.163 9.072 15.989 1.00 96.75 80 LYS A C 1
ATOM 624 O O . LYS A 1 80 ? -4.572 10.149 16.067 1.00 96.75 80 LYS A O 1
ATOM 629 N N . THR A 1 81 ? -4.828 8.151 15.092 1.00 97.56 81 THR A N 1
ATOM 630 C CA . THR A 1 81 ? -3.721 8.348 14.153 1.00 97.56 81 THR A CA 1
ATOM 631 C C . THR A 1 81 ? -3.929 7.583 12.853 1.00 97.56 81 THR A C 1
ATOM 633 O O . THR A 1 81 ? -4.673 6.604 12.802 1.00 97.56 81 THR A O 1
ATOM 636 N N . TYR A 1 82 ? -3.236 8.025 11.808 1.00 98.44 82 TYR A N 1
ATOM 637 C CA . TYR A 1 82 ? -3.107 7.284 10.562 1.00 98.44 82 TYR A CA 1
ATOM 638 C C . TYR A 1 82 ? -1.992 6.244 10.693 1.00 98.44 82 TYR A C 1
ATOM 640 O O . TYR A 1 82 ? -0.916 6.540 11.222 1.00 98.44 82 TYR A O 1
ATOM 648 N N . ARG A 1 83 ? -2.239 5.018 10.224 1.00 97.75 83 ARG A N 1
ATOM 649 C CA . ARG A 1 83 ? -1.223 3.959 10.181 1.00 97.75 83 ARG A CA 1
ATOM 650 C C . ARG A 1 83 ? -1.176 3.309 8.803 1.00 97.75 83 ARG A C 1
ATOM 652 O O . ARG A 1 83 ? -2.211 3.052 8.197 1.00 97.75 83 ARG A O 1
ATOM 659 N N . GLU A 1 84 ? 0.035 3.027 8.331 1.00 98.00 84 GLU A N 1
ATOM 660 C CA . GLU A 1 84 ? 0.297 2.412 7.025 1.00 98.00 84 GLU A CA 1
ATOM 661 C C . GLU A 1 84 ? -0.393 1.044 6.889 1.00 98.00 84 GLU A C 1
ATOM 663 O O . GLU A 1 84 ? -0.131 0.118 7.672 1.00 98.00 84 GLU A O 1
ATOM 668 N N . LEU A 1 85 ? -1.232 0.911 5.860 1.00 98.38 85 LEU A N 1
ATOM 669 C CA . LEU A 1 85 ? -1.882 -0.343 5.467 1.00 98.38 85 LEU A CA 1
ATOM 670 C C . LEU A 1 85 ? -1.355 -0.868 4.127 1.00 98.38 85 LEU A C 1
ATOM 672 O O . LEU A 1 85 ? -1.285 -2.081 3.926 1.00 98.38 85 LEU A O 1
ATOM 676 N N . VAL A 1 86 ? -0.959 0.038 3.231 1.00 98.69 86 VAL A N 1
ATOM 677 C CA . VAL A 1 86 ? -0.439 -0.274 1.896 1.00 98.69 86 VAL A CA 1
ATOM 678 C C . VAL 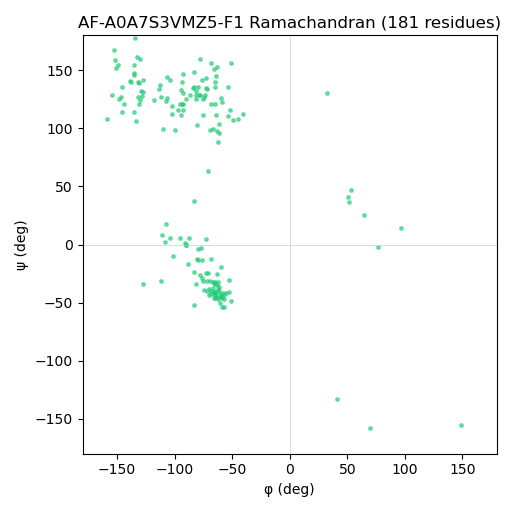A 1 86 ? 0.789 0.564 1.603 1.00 98.69 86 VAL A C 1
ATOM 680 O O . VAL A 1 86 ? 0.845 1.733 1.970 1.00 98.69 86 VAL A O 1
ATOM 683 N N . SER A 1 87 ? 1.712 -0.039 0.859 1.00 98.31 87 SER A N 1
ATOM 684 C CA . SER A 1 87 ? 2.861 0.614 0.246 1.00 98.31 87 SER A CA 1
ATOM 685 C C . SER A 1 87 ? 2.913 0.212 -1.225 1.00 98.31 87 SER A C 1
ATOM 687 O O . SER A 1 87 ? 2.980 -0.981 -1.528 1.00 98.31 87 SER A O 1
ATOM 689 N N . ALA A 1 88 ? 2.925 1.197 -2.120 1.00 98.56 88 ALA A N 1
ATOM 690 C CA . ALA A 1 88 ? 3.083 1.036 -3.561 1.00 98.56 88 ALA A CA 1
ATOM 691 C C . ALA A 1 88 ? 4.423 1.621 -4.011 1.00 98.56 88 ALA A C 1
ATOM 693 O O . ALA A 1 88 ? 4.693 2.795 -3.760 1.00 98.56 88 ALA A O 1
ATOM 694 N N . SER A 1 89 ? 5.234 0.835 -4.716 1.00 98.50 89 SER A N 1
ATOM 695 C CA . SER A 1 89 ? 6.554 1.246 -5.194 1.00 98.50 89 SER A CA 1
ATOM 696 C C . SER A 1 89 ? 6.698 1.009 -6.692 1.00 98.50 89 SER A C 1
ATOM 698 O O . SER A 1 89 ? 6.440 -0.087 -7.193 1.00 98.50 89 SER A O 1
ATOM 700 N N . ASN A 1 90 ? 7.180 2.030 -7.402 1.00 98.31 90 ASN A N 1
ATOM 701 C CA . ASN A 1 90 ? 7.719 1.862 -8.746 1.00 98.31 90 ASN A CA 1
ATOM 702 C C . ASN A 1 90 ? 9.236 1.684 -8.638 1.00 98.31 90 ASN A C 1
ATOM 704 O O . ASN A 1 90 ? 9.945 2.627 -8.272 1.00 98.31 90 ASN A O 1
ATOM 708 N N . CYS A 1 91 ? 9.724 0.483 -8.945 1.00 97.62 91 CYS A N 1
ATOM 709 C CA . CYS A 1 91 ? 11.144 0.145 -8.866 1.00 97.62 91 CYS A CA 1
ATOM 710 C C . CYS A 1 91 ? 11.876 0.301 -10.206 1.00 97.62 91 CYS A C 1
ATOM 712 O O . CYS A 1 91 ? 13.039 -0.092 -10.307 1.00 97.62 91 CYS A O 1
ATOM 714 N N . THR A 1 92 ? 11.187 0.822 -11.233 1.00 97.06 92 THR A N 1
ATOM 715 C CA . THR A 1 92 ? 11.664 0.885 -12.620 1.00 97.06 92 THR A CA 1
ATOM 716 C C . THR A 1 92 ? 12.370 -0.420 -12.992 1.00 97.06 92 THR A C 1
ATOM 718 O O . THR A 1 92 ? 11.876 -1.510 -12.712 1.00 97.06 92 THR A O 1
ATOM 721 N N . ASP A 1 93 ? 13.534 -0.342 -13.602 1.00 96.56 93 ASP A N 1
ATOM 722 C CA . ASP A 1 93 ? 14.359 -1.465 -14.006 1.00 96.56 93 ASP A CA 1
ATOM 723 C C . ASP A 1 93 ? 15.338 -1.963 -12.918 1.00 96.56 93 ASP A C 1
ATOM 725 O O . ASP A 1 93 ? 16.129 -2.873 -13.191 1.00 96.56 93 ASP A O 1
ATOM 729 N N . TYR A 1 94 ? 15.295 -1.433 -11.684 1.00 96.56 94 TYR A N 1
ATOM 730 C CA . TYR A 1 94 ? 16.226 -1.802 -10.604 1.00 96.56 94 TYR A CA 1
ATOM 731 C C . TYR A 1 94 ? 16.196 -3.310 -10.315 1.00 96.56 94 TYR A C 1
ATOM 733 O O . TYR A 1 94 ? 17.217 -3.996 -10.378 1.00 96.56 94 TYR A O 1
ATOM 741 N N . GLN A 1 95 ? 15.003 -3.851 -10.049 1.00 96.44 95 GLN A N 1
ATOM 742 C CA . GLN A 1 95 ? 14.827 -5.273 -9.738 1.00 96.44 95 GLN A CA 1
ATOM 743 C C . GLN A 1 95 ? 15.114 -6.154 -10.956 1.00 96.44 95 GLN A C 1
ATOM 745 O O . GLN A 1 95 ? 15.805 -7.165 -10.841 1.00 96.44 95 GLN A O 1
ATOM 750 N N . SER A 1 96 ? 14.644 -5.751 -12.138 1.00 96.75 96 SER A N 1
ATOM 751 C CA . SER A 1 96 ? 14.863 -6.515 -13.366 1.00 96.75 96 SER A CA 1
ATOM 752 C C . SER A 1 96 ? 16.336 -6.618 -13.747 1.00 96.75 96 SER A C 1
ATOM 754 O O . SER A 1 96 ? 16.742 -7.666 -14.237 1.00 96.75 96 SER A O 1
ATOM 756 N N . ARG A 1 97 ? 17.150 -5.580 -13.500 1.00 95.19 97 ARG A N 1
ATOM 757 C CA . ARG A 1 97 ? 18.601 -5.644 -13.727 1.00 95.19 97 ARG A CA 1
ATOM 758 C C . ARG A 1 97 ? 19.258 -6.651 -12.795 1.00 95.19 97 ARG A C 1
ATOM 760 O O . ARG A 1 97 ? 20.017 -7.493 -13.264 1.00 95.19 97 ARG A O 1
ATOM 767 N N . ASN A 1 98 ? 18.909 -6.617 -11.510 1.00 95.56 98 ASN A N 1
ATOM 768 C CA . ASN A 1 98 ? 19.462 -7.541 -10.518 1.00 95.56 98 ASN A CA 1
ATOM 769 C C . ASN A 1 98 ? 19.064 -9.001 -10.788 1.00 95.56 98 ASN A C 1
ATOM 771 O O . ASN A 1 98 ? 19.846 -9.908 -10.524 1.00 95.56 98 ASN A O 1
ATOM 775 N N . LEU A 1 99 ? 17.872 -9.225 -11.347 1.00 96.56 99 LEU A N 1
ATOM 776 C CA . LEU A 1 99 ? 17.376 -10.548 -11.739 1.00 96.56 99 LEU A CA 1
ATOM 777 C C . LEU A 1 99 ? 17.737 -10.938 -13.186 1.00 96.56 99 LEU A C 1
ATOM 779 O O . LEU A 1 99 ? 17.359 -12.017 -13.636 1.00 96.56 99 LEU A O 1
ATOM 783 N N . ASN A 1 100 ? 18.438 -10.072 -13.928 1.00 95.62 100 ASN A N 1
ATOM 784 C CA . ASN A 1 100 ? 18.750 -10.232 -15.354 1.00 95.62 100 ASN A CA 1
ATOM 785 C C . ASN A 1 100 ? 17.512 -10.533 -16.234 1.00 95.62 100 ASN A C 1
ATOM 787 O O . ASN A 1 100 ? 17.582 -11.293 -17.203 1.00 95.62 100 ASN A O 1
ATOM 791 N N . VAL A 1 101 ? 16.367 -9.927 -15.907 1.00 95.81 101 VAL A N 1
ATOM 792 C CA . VAL A 1 101 ? 15.127 -10.025 -16.689 1.00 95.81 101 VAL A CA 1
ATOM 793 C C . VAL A 1 101 ? 15.195 -9.052 -17.859 1.00 95.81 101 VAL A C 1
ATOM 795 O O . VAL A 1 101 ? 15.396 -7.852 -17.677 1.00 95.81 101 VAL A O 1
ATOM 798 N N . ARG A 1 102 ? 15.005 -9.568 -19.073 1.00 93.69 102 ARG A N 1
ATOM 799 C CA . ARG A 1 102 ? 15.216 -8.834 -20.324 1.00 93.69 102 ARG A CA 1
ATOM 800 C C . ARG A 1 102 ? 13.987 -8.909 -21.214 1.00 93.69 102 ARG A C 1
ATOM 802 O O . ARG A 1 102 ? 13.351 -9.958 -21.314 1.00 93.69 102 ARG A O 1
ATOM 809 N N . LEU A 1 103 ? 13.682 -7.810 -21.893 1.00 90.56 103 LEU A N 1
ATOM 810 C CA . LEU A 1 103 ? 12.707 -7.806 -22.976 1.00 90.56 103 LEU A CA 1
ATOM 811 C C . LEU A 1 103 ? 13.292 -8.517 -24.189 1.00 90.56 103 LEU A C 1
ATOM 813 O O . LEU A 1 103 ? 14.432 -8.275 -24.588 1.00 90.56 103 LEU A O 1
ATOM 817 N N . ARG A 1 104 ? 12.492 -9.402 -24.777 1.00 84.81 104 ARG A N 1
ATOM 818 C CA . ARG A 1 104 ? 12.843 -10.083 -26.016 1.00 84.81 104 ARG A CA 1
ATOM 819 C C . ARG A 1 104 ? 12.295 -9.287 -27.194 1.00 84.81 104 ARG A C 1
ATOM 821 O O . ARG A 1 104 ? 11.082 -9.206 -27.364 1.00 84.81 104 ARG A O 1
ATOM 828 N N . ASP A 1 105 ? 13.186 -8.764 -28.029 1.00 75.75 105 ASP A N 1
ATOM 829 C CA . ASP A 1 105 ? 12.803 -8.170 -29.309 1.00 75.75 105 ASP A CA 1
ATOM 830 C C . ASP A 1 105 ? 12.457 -9.273 -30.318 1.00 75.75 105 ASP A C 1
ATOM 832 O O . ASP A 1 105 ? 13.308 -10.050 -30.763 1.00 75.75 105 ASP A O 1
ATOM 836 N N . PHE A 1 106 ? 11.177 -9.360 -30.684 1.00 69.31 106 PHE A N 1
ATOM 837 C CA . PHE A 1 106 ? 10.688 -10.316 -31.686 1.00 69.31 106 PHE A CA 1
ATOM 838 C C . PHE A 1 106 ? 10.934 -9.857 -33.132 1.00 69.31 106 PHE A C 1
ATOM 840 O O . PHE A 1 106 ? 10.827 -10.658 -34.063 1.00 69.31 106 PHE A O 1
ATOM 847 N N . THR A 1 107 ? 11.299 -8.591 -33.337 1.00 64.56 107 THR A N 1
ATOM 848 C CA . THR A 1 107 ? 11.646 -8.012 -34.644 1.00 64.56 107 THR A CA 1
ATOM 849 C C . THR A 1 107 ? 12.869 -8.683 -35.269 1.00 64.56 107 THR A C 1
ATOM 851 O O . THR A 1 107 ? 12.855 -8.974 -36.465 1.00 64.56 107 THR A O 1
ATOM 854 N N . SER A 1 108 ? 13.877 -9.036 -34.467 1.00 55.84 108 SER A N 1
ATOM 855 C CA . SER A 1 108 ? 15.116 -9.664 -34.953 1.00 55.84 108 SER A CA 1
ATOM 856 C C . SER A 1 108 ? 14.933 -11.118 -35.425 1.00 55.84 108 SER A C 1
ATOM 858 O O . SER A 1 108 ? 15.685 -11.584 -36.275 1.00 55.84 108 SER A O 1
ATOM 860 N N . GLN A 1 109 ? 13.917 -11.842 -34.934 1.00 55.38 109 GLN A N 1
ATOM 861 C CA . GLN A 1 109 ? 13.652 -13.236 -35.340 1.00 55.38 109 GLN A CA 1
ATOM 862 C C . GLN A 1 109 ? 12.886 -13.349 -36.663 1.00 55.38 109 GLN A C 1
ATOM 864 O O . GLN A 1 109 ? 13.149 -14.267 -37.439 1.00 55.38 109 GLN A O 1
ATOM 869 N N . ARG A 1 110 ? 11.978 -12.407 -36.966 1.00 53.62 110 ARG A N 1
ATOM 870 C CA . ARG A 1 110 ? 11.254 -12.409 -38.253 1.00 53.62 110 ARG A CA 1
ATOM 871 C C . ARG A 1 110 ? 12.185 -12.164 -39.444 1.00 53.62 110 ARG A C 1
ATOM 873 O O . ARG A 1 110 ? 11.969 -12.741 -40.503 1.00 53.62 110 ARG A O 1
ATOM 880 N N . GLN A 1 111 ? 13.240 -11.367 -39.260 1.00 54.31 111 GLN A N 1
ATOM 881 C CA . GLN A 1 111 ? 14.235 -11.106 -40.308 1.00 54.31 111 GLN A CA 1
ATOM 882 C C . GLN A 1 111 ? 15.133 -12.324 -40.586 1.00 54.31 111 GLN A C 1
ATOM 884 O O . GLN A 1 111 ? 15.508 -12.549 -41.732 1.00 54.31 111 GLN A O 1
ATOM 889 N N . GLN A 1 112 ? 15.416 -13.156 -39.577 1.00 54.28 112 GLN A N 1
ATOM 890 C CA . GLN A 1 112 ? 16.209 -14.383 -39.752 1.00 54.28 112 GLN A CA 1
ATOM 891 C C . GLN A 1 112 ? 15.414 -15.527 -40.405 1.00 54.28 112 GLN A C 1
ATOM 893 O O . GLN A 1 112 ? 15.998 -16.331 -41.126 1.00 54.28 112 GLN A O 1
ATOM 898 N N . GLN A 1 113 ? 14.089 -15.589 -40.219 1.00 55.62 113 GLN A N 1
ATOM 899 C CA . GLN A 1 113 ? 13.239 -16.592 -40.885 1.00 55.62 113 GLN A CA 1
ATOM 900 C C . GLN A 1 113 ? 12.941 -16.263 -42.357 1.00 55.62 113 GLN A C 1
ATOM 902 O O . GLN A 1 113 ? 12.729 -17.178 -43.147 1.00 55.62 113 GLN A O 1
ATOM 907 N N . GLN A 1 114 ? 12.965 -14.987 -42.761 1.00 56.25 114 GLN A N 1
ATOM 908 C CA . GLN A 1 114 ? 12.761 -14.596 -44.166 1.00 56.25 114 GLN A CA 1
ATOM 909 C C . GLN A 1 114 ? 14.004 -14.773 -45.057 1.00 56.25 114 GLN A C 1
ATOM 911 O O . GLN A 1 114 ? 13.869 -14.759 -46.274 1.00 56.25 114 GLN A O 1
ATOM 916 N N . GLN A 1 115 ? 15.195 -14.994 -44.488 1.00 57.03 115 GLN A N 1
ATOM 917 C CA . GLN A 1 115 ? 16.430 -15.243 -45.253 1.00 57.03 115 GLN A CA 1
ATOM 918 C C . GLN A 1 115 ? 16.708 -16.734 -45.538 1.00 57.03 115 GLN A C 1
ATOM 920 O O . GLN A 1 115 ? 17.712 -17.050 -46.166 1.00 57.03 115 GLN A O 1
ATOM 925 N N . GLN A 1 116 ? 15.835 -17.657 -45.109 1.00 53.75 116 GLN A N 1
ATOM 926 C CA . GLN A 1 116 ? 15.986 -19.108 -45.333 1.00 53.75 116 GLN A CA 1
ATOM 927 C C . GLN A 1 116 ? 15.014 -19.685 -46.380 1.00 53.75 116 GLN A C 1
ATOM 929 O O . GLN A 1 116 ? 14.813 -20.896 -46.430 1.00 53.75 116 GLN A O 1
ATOM 934 N N . GLN A 1 117 ? 14.404 -18.851 -47.228 1.00 46.72 117 GLN A N 1
ATOM 935 C CA . GLN A 1 117 ? 13.694 -19.346 -48.412 1.00 46.72 117 GLN A CA 1
ATOM 936 C C . GLN A 1 117 ? 14.665 -19.406 -49.603 1.00 46.72 117 GLN A C 1
ATOM 938 O O . GLN A 1 117 ? 15.287 -18.388 -49.913 1.00 46.72 117 GLN A O 1
ATOM 943 N N . PRO A 1 118 ? 14.828 -20.560 -50.276 1.00 44.78 118 PRO A N 1
ATOM 944 C CA . PRO A 1 118 ? 15.685 -20.652 -51.449 1.00 44.78 118 PRO A CA 1
ATOM 945 C C . PRO A 1 118 ? 15.063 -19.850 -52.597 1.00 44.78 118 PRO A C 1
ATOM 947 O O . PRO A 1 118 ? 13.942 -20.121 -53.027 1.00 44.78 118 PRO A O 1
ATOM 950 N N . SER A 1 119 ? 15.798 -18.859 -53.097 1.00 48.75 119 SER A N 1
ATOM 951 C CA . SER A 1 119 ? 15.463 -18.143 -54.324 1.00 48.75 119 SER A CA 1
ATOM 952 C C . SER A 1 119 ? 15.521 -19.112 -55.503 1.00 48.75 119 SER A C 1
ATOM 954 O O . SER A 1 119 ? 16.603 -19.572 -55.871 1.00 48.75 119 SER A O 1
ATOM 956 N N . GLN A 1 120 ? 14.366 -19.414 -56.097 1.00 43.81 120 GLN A N 1
ATOM 957 C CA . GLN A 1 120 ? 14.316 -19.986 -57.438 1.00 43.81 120 GLN A CA 1
ATOM 958 C C . GLN A 1 120 ? 14.864 -18.946 -58.418 1.00 43.81 120 GLN A C 1
ATOM 960 O O . GLN A 1 120 ? 14.393 -17.812 -58.482 1.00 43.81 120 GLN A O 1
ATOM 965 N N . SER A 1 121 ? 15.926 -19.331 -59.117 1.00 38.12 121 SER A N 1
ATOM 966 C CA . SER A 1 121 ? 16.582 -18.540 -60.144 1.00 38.12 121 SER A CA 1
ATOM 967 C C . SER A 1 121 ? 15.803 -18.645 -61.453 1.00 38.12 121 SER A C 1
ATOM 969 O O . SER A 1 121 ? 15.968 -19.631 -62.167 1.00 38.12 121 SER A O 1
ATOM 971 N N . ASP A 1 122 ? 15.029 -17.619 -61.793 1.00 36.31 122 ASP A N 1
ATOM 972 C CA . ASP A 1 122 ? 14.673 -17.361 -63.187 1.00 36.31 122 ASP A CA 1
ATOM 973 C C . ASP A 1 122 ? 15.535 -16.212 -63.699 1.00 36.31 122 ASP A C 1
ATOM 975 O O . ASP A 1 122 ? 15.474 -15.071 -63.236 1.00 36.31 122 ASP A O 1
ATOM 979 N N . GLY A 1 123 ? 16.425 -16.562 -64.624 1.00 38.53 123 GLY A N 1
ATOM 980 C CA . GLY A 1 123 ? 17.284 -15.618 -65.307 1.00 38.53 123 GLY A CA 1
ATOM 981 C C . GLY A 1 123 ? 16.495 -14.832 -66.342 1.00 38.53 123 GLY A C 1
ATOM 982 O O . GLY A 1 123 ? 15.889 -15.404 -67.245 1.00 38.53 123 GLY A O 1
ATOM 983 N N . THR A 1 124 ? 16.573 -13.506 -66.281 1.00 32.66 124 THR A N 1
ATOM 984 C CA . THR A 1 124 ? 16.530 -12.686 -67.495 1.00 32.66 124 THR A CA 1
ATOM 985 C C . THR A 1 124 ? 17.245 -11.360 -67.262 1.00 32.66 124 THR A C 1
ATOM 987 O O . THR A 1 124 ? 17.038 -10.660 -66.275 1.00 32.66 124 THR A O 1
ATOM 990 N N . THR A 1 125 ? 18.160 -11.064 -68.175 1.00 34.72 125 THR A N 1
ATOM 991 C CA . THR A 1 125 ? 19.039 -9.897 -68.217 1.00 34.72 125 THR A CA 1
ATOM 992 C C . THR A 1 125 ? 18.295 -8.674 -68.757 1.00 34.72 125 THR A C 1
ATOM 994 O O . THR A 1 125 ? 17.695 -8.771 -69.822 1.00 34.72 125 THR A O 1
ATOM 997 N N . SER A 1 126 ? 18.441 -7.497 -68.132 1.00 32.47 126 SER A N 1
ATOM 998 C CA . SER A 1 126 ? 18.381 -6.221 -68.867 1.00 32.47 126 SER A CA 1
ATOM 999 C C . SER A 1 126 ? 19.060 -5.059 -68.123 1.00 32.47 126 SER A C 1
ATOM 1001 O O . SER A 1 126 ? 18.566 -4.571 -67.113 1.00 32.47 126 SER A O 1
ATOM 1003 N N . VAL A 1 127 ? 20.217 -4.682 -68.671 1.00 29.84 127 VAL A N 1
ATOM 1004 C CA . VAL A 1 127 ? 20.807 -3.352 -68.934 1.00 29.84 127 VAL A CA 1
ATOM 1005 C C . VAL A 1 127 ? 20.515 -2.159 -67.997 1.00 29.84 127 VAL A C 1
ATOM 1007 O O . VAL A 1 127 ? 19.389 -1.766 -67.724 1.00 29.84 127 VAL A O 1
ATOM 1010 N N . SER A 1 128 ? 21.629 -1.527 -67.622 1.00 30.36 128 SER A N 1
ATOM 1011 C CA . SER A 1 128 ? 21.870 -0.335 -66.805 1.00 30.36 128 SER A CA 1
ATOM 1012 C C . SER A 1 128 ? 21.331 1.005 -67.328 1.00 30.36 128 SER A C 1
ATOM 1014 O O . SER A 1 128 ? 21.428 1.286 -68.520 1.00 30.36 128 SER A O 1
ATOM 1016 N N . SER A 1 129 ? 21.040 1.928 -66.403 1.00 31.70 129 SER A N 1
ATOM 1017 C CA . SER A 1 129 ? 21.319 3.362 -66.590 1.00 31.70 129 SER A CA 1
ATOM 1018 C C . SER A 1 129 ? 21.751 4.016 -65.273 1.00 31.70 129 SER A C 1
ATOM 1020 O O . SER A 1 129 ? 21.021 3.990 -64.283 1.00 31.70 129 SER A O 1
ATOM 1022 N N . GLN A 1 130 ? 22.955 4.588 -65.279 1.00 30.88 130 GLN A N 1
ATOM 1023 C CA . GLN A 1 130 ? 23.575 5.349 -64.195 1.00 30.88 130 GLN A CA 1
ATOM 1024 C C . GLN A 1 130 ? 22.910 6.722 -64.045 1.00 30.88 130 GLN A C 1
ATOM 1026 O O . GLN A 1 130 ? 22.785 7.432 -65.038 1.00 30.88 130 GLN A O 1
ATOM 1031 N N . HIS A 1 131 ? 22.599 7.139 -62.815 1.00 29.77 131 HIS A N 1
ATOM 1032 C CA . HIS A 1 131 ? 22.565 8.552 -62.421 1.00 29.77 131 HIS A CA 1
ATOM 1033 C C . HIS A 1 131 ? 23.013 8.693 -60.961 1.00 29.77 131 HIS A C 1
ATOM 1035 O O . HIS A 1 131 ? 22.377 8.202 -60.031 1.00 29.77 131 HIS A O 1
ATOM 1041 N N . SER A 1 132 ? 24.154 9.352 -60.801 1.00 30.73 132 SER A N 1
ATOM 1042 C CA . SER A 1 132 ? 24.822 9.726 -59.561 1.00 30.73 132 SER A CA 1
ATOM 1043 C C . SER A 1 132 ? 24.114 10.902 -58.885 1.00 30.73 132 SER A C 1
ATOM 1045 O O . SER A 1 132 ? 23.975 11.971 -59.481 1.00 30.73 132 SER A O 1
ATOM 1047 N N . LYS A 1 133 ? 23.726 10.727 -57.620 1.00 34.31 133 LYS A N 1
ATOM 1048 C CA . LYS A 1 133 ? 23.578 11.823 -56.657 1.00 34.31 133 LYS A CA 1
ATOM 1049 C C . LYS A 1 133 ? 24.205 11.382 -55.345 1.00 34.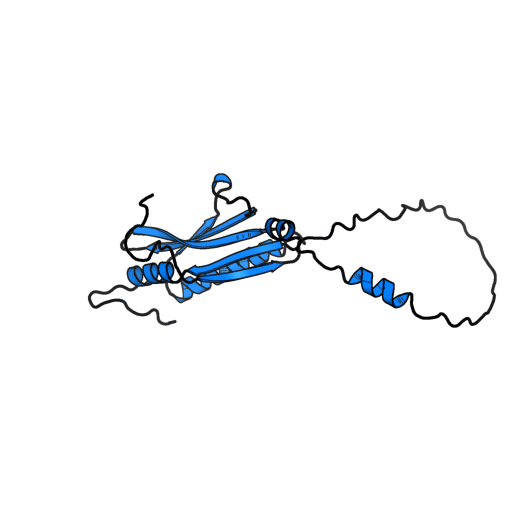31 133 LYS A C 1
ATOM 1051 O O . LYS A 1 133 ? 23.733 10.442 -54.711 1.00 34.31 133 LYS A O 1
ATOM 1056 N N . ASP A 1 134 ? 25.278 12.071 -54.984 1.00 31.05 134 ASP A N 1
ATOM 1057 C CA . ASP A 1 134 ? 25.986 11.937 -53.722 1.00 31.05 134 ASP A CA 1
ATOM 1058 C C . ASP A 1 134 ? 25.049 12.292 -52.562 1.00 31.05 134 ASP A C 1
ATOM 1060 O O . ASP A 1 134 ? 24.853 13.456 -52.214 1.00 31.05 134 ASP A O 1
ATOM 1064 N N . SER A 1 135 ? 24.439 11.275 -51.958 1.00 33.06 135 SER A N 1
ATOM 1065 C CA . SER A 1 135 ? 23.914 11.369 -50.602 1.00 33.06 135 SER A CA 1
ATOM 1066 C C . SER A 1 135 ? 24.959 10.7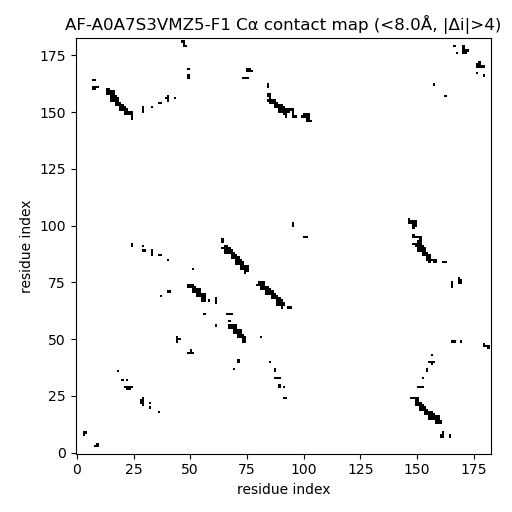71 -49.677 1.00 33.06 135 SER A C 1
ATOM 1068 O O . SER A 1 135 ? 25.245 9.577 -49.766 1.00 33.06 135 SER A O 1
ATOM 1070 N N . ILE A 1 136 ? 25.521 11.597 -48.795 1.00 34.78 136 ILE A N 1
ATOM 1071 C CA . ILE A 1 136 ? 26.345 11.151 -47.672 1.00 34.78 136 ILE A CA 1
ATOM 1072 C C . ILE A 1 136 ? 25.573 10.041 -46.956 1.00 34.78 136 ILE A C 1
ATOM 1074 O O . ILE A 1 136 ? 24.554 10.289 -46.308 1.00 34.78 136 ILE A O 1
ATOM 1078 N N . SER A 1 137 ? 26.034 8.803 -47.122 1.00 31.16 137 SER A N 1
ATOM 1079 C CA . SER A 1 137 ? 25.498 7.657 -46.410 1.00 31.16 137 SER A CA 1
ATOM 1080 C C . SER A 1 137 ? 25.893 7.826 -44.952 1.00 31.16 137 SER A C 1
ATOM 1082 O O . SER A 1 137 ? 27.026 7.538 -44.561 1.00 31.16 137 SER A O 1
ATOM 1084 N N . VAL A 1 138 ? 24.965 8.324 -44.142 1.00 40.03 138 VAL A N 1
ATOM 1085 C CA . VAL A 1 138 ? 25.061 8.170 -42.696 1.00 40.03 138 VAL A CA 1
ATOM 1086 C C . VAL A 1 138 ? 25.021 6.661 -42.472 1.00 40.03 138 VAL A C 1
ATOM 1088 O O . VAL A 1 138 ? 23.984 6.028 -42.676 1.00 40.03 138 VAL A O 1
ATOM 1091 N N . GLY A 1 139 ? 26.187 6.069 -42.193 1.00 34.00 139 GLY A N 1
ATOM 1092 C CA . GLY A 1 139 ? 26.313 4.638 -41.930 1.00 34.00 139 GLY A CA 1
ATOM 1093 C C . GLY A 1 139 ? 25.309 4.210 -40.858 1.00 34.00 139 GLY A C 1
ATOM 1094 O O . GLY A 1 139 ? 24.858 5.060 -40.083 1.00 34.00 139 GLY A O 1
ATOM 1095 N N . PRO A 1 140 ? 24.918 2.924 -40.803 1.00 40.22 140 PRO A N 1
ATOM 1096 C CA . PRO A 1 140 ? 23.952 2.464 -39.820 1.00 40.22 140 PRO A CA 1
ATOM 1097 C C . PRO A 1 140 ? 24.452 2.879 -38.440 1.00 40.22 140 PRO A C 1
ATOM 1099 O O . PRO A 1 140 ? 25.479 2.397 -37.964 1.00 40.22 140 PRO A O 1
ATOM 1102 N N . SER A 1 141 ? 23.744 3.835 -37.831 1.00 34.91 141 SER A N 1
ATOM 1103 C CA . SER A 1 141 ? 23.958 4.213 -36.446 1.00 34.91 141 SER A CA 1
ATOM 1104 C C . SER A 1 141 ? 23.892 2.913 -35.662 1.00 34.91 141 SER A C 1
ATOM 1106 O O . SER A 1 141 ? 22.871 2.221 -35.710 1.00 34.91 141 SER A O 1
ATOM 1108 N N . TYR A 1 142 ? 25.013 2.530 -35.049 1.00 31.86 142 TYR A N 1
ATOM 1109 C CA . TYR A 1 142 ? 25.115 1.338 -34.226 1.00 31.86 142 TYR A CA 1
ATOM 1110 C C . TYR A 1 142 ? 24.147 1.540 -33.060 1.00 31.86 142 TYR A C 1
ATOM 1112 O O . TYR A 1 142 ? 24.498 2.113 -32.029 1.00 31.86 142 TYR A O 1
ATOM 1120 N N . LYS A 1 143 ? 22.881 1.147 -33.248 1.00 41.06 143 LYS A N 1
ATOM 1121 C CA . LYS A 1 143 ? 21.921 1.028 -32.162 1.00 41.06 143 LYS A CA 1
ATOM 1122 C C . LYS A 1 143 ? 22.511 -0.047 -31.278 1.00 41.06 143 LYS A C 1
ATOM 1124 O O . LYS A 1 143 ? 22.394 -1.229 -31.588 1.00 41.06 143 LYS A O 1
ATOM 1129 N N . SER A 1 144 ? 23.204 0.385 -30.226 1.00 38.56 144 SER A N 1
ATOM 1130 C CA . SER A 1 144 ? 23.511 -0.451 -29.079 1.00 38.56 144 SER A CA 1
ATOM 1131 C C . SER A 1 144 ? 22.255 -1.265 -28.816 1.00 38.56 144 SER A C 1
ATOM 1133 O O . SER A 1 144 ? 21.205 -0.699 -28.502 1.00 38.56 144 SER A O 1
ATOM 1135 N N . SER A 1 145 ? 22.325 -2.576 -29.039 1.00 46.91 145 SER A N 1
ATOM 1136 C CA . SER A 1 145 ? 21.282 -3.501 -28.629 1.00 46.91 145 SER A CA 1
ATOM 1137 C C . SER A 1 145 ? 21.350 -3.580 -27.106 1.00 46.91 145 SER A C 1
ATOM 1139 O O . SER A 1 145 ? 21.724 -4.604 -26.529 1.00 46.91 145 SER A O 1
ATOM 1141 N N . SER A 1 146 ? 21.094 -2.460 -26.428 1.00 55.41 146 SER A N 1
ATOM 1142 C CA . SER A 1 146 ? 20.943 -2.433 -24.993 1.00 55.41 146 SER A CA 1
ATOM 1143 C C . SER A 1 146 ? 19.675 -3.216 -24.737 1.00 55.41 146 SER A C 1
ATOM 1145 O O . SER A 1 146 ? 18.570 -2.719 -24.947 1.00 55.41 146 SER A O 1
ATOM 1147 N N . SER A 1 147 ? 19.851 -4.480 -24.371 1.00 59.22 147 SER A N 1
ATOM 1148 C CA . SER A 1 147 ? 18.780 -5.326 -23.885 1.00 59.22 147 SER A CA 1
ATOM 1149 C C . SER A 1 147 ? 17.957 -4.531 -22.878 1.00 59.22 147 SER A C 1
ATOM 1151 O O . SER A 1 147 ? 18.433 -4.222 -21.781 1.00 59.22 147 SER A O 1
ATOM 1153 N N . SER A 1 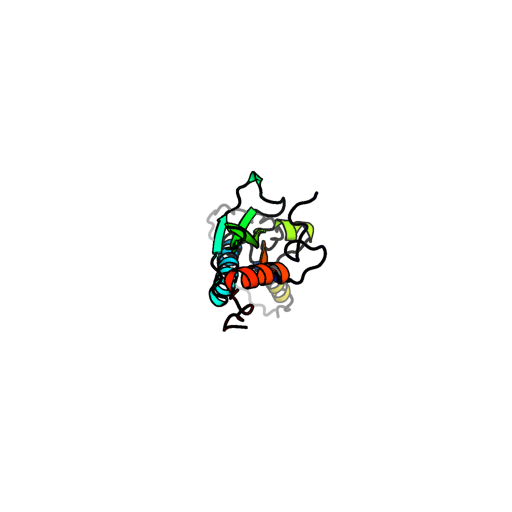148 ? 16.748 -4.160 -23.282 1.00 87.50 148 SER A N 1
ATOM 1154 C CA . SER A 1 148 ? 15.902 -3.294 -22.481 1.00 87.50 148 SER A CA 1
ATOM 1155 C C . SER A 1 148 ? 15.356 -4.101 -21.305 1.00 87.50 148 SER A C 1
ATOM 1157 O O . SER A 1 148 ? 14.882 -5.226 -21.481 1.00 87.50 148 SER A O 1
ATOM 1159 N N . HIS A 1 149 ? 15.498 -3.576 -20.093 1.00 94.75 149 HIS A N 1
ATOM 1160 C CA . HIS A 1 149 ? 15.003 -4.227 -18.884 1.00 94.75 149 HIS A CA 1
ATOM 1161 C C . HIS A 1 149 ? 13.589 -3.704 -18.607 1.00 94.75 149 HIS A C 1
ATOM 1163 O O . HIS A 1 149 ? 13.390 -2.489 -18.656 1.00 94.75 149 HIS A O 1
ATOM 1169 N N . PRO A 1 150 ? 12.593 -4.572 -18.365 1.00 96.25 150 PRO A N 1
ATOM 1170 C CA . PRO A 1 150 ? 11.240 -4.113 -18.093 1.00 96.25 150 PRO A CA 1
ATOM 1171 C C . PRO A 1 150 ? 11.167 -3.393 -16.746 1.00 96.25 150 PRO A C 1
ATOM 1173 O O . PRO A 1 150 ? 11.958 -3.655 -15.848 1.00 96.25 150 PRO A O 1
ATOM 1176 N N . HIS A 1 151 ? 10.180 -2.521 -16.575 1.00 97.31 151 HIS A N 1
ATOM 1177 C CA . HIS A 1 151 ? 9.951 -1.883 -15.284 1.00 97.31 151 HIS A CA 1
ATOM 1178 C C . HIS A 1 151 ? 9.100 -2.776 -14.376 1.00 97.31 151 HIS A C 1
ATOM 1180 O O . HIS A 1 151 ? 8.075 -3.297 -14.820 1.00 97.31 151 HIS A O 1
ATOM 1186 N N . MET A 1 152 ? 9.494 -2.920 -13.112 1.00 98.25 152 MET A N 1
ATOM 1187 C CA . MET A 1 152 ? 8.813 -3.726 -12.097 1.00 98.25 152 MET A CA 1
ATOM 1188 C C . MET A 1 152 ? 8.208 -2.845 -11.002 1.00 98.25 152 MET A C 1
ATOM 1190 O O . MET A 1 152 ? 8.828 -1.884 -10.536 1.00 98.25 152 MET A O 1
ATOM 1194 N N . LEU A 1 153 ? 6.984 -3.177 -10.598 1.00 98.56 153 LEU A N 1
ATOM 1195 C CA . LEU A 1 153 ? 6.228 -2.475 -9.567 1.00 98.56 153 LEU A CA 1
ATOM 1196 C C . LEU A 1 153 ? 5.586 -3.473 -8.614 1.00 98.56 153 LEU A C 1
ATOM 1198 O O . LEU A 1 153 ? 5.159 -4.555 -9.024 1.00 98.56 153 LEU A O 1
ATOM 1202 N N . ASN A 1 154 ? 5.461 -3.072 -7.356 1.00 98.50 154 ASN A N 1
ATOM 1203 C CA . ASN A 1 154 ? 4.803 -3.858 -6.324 1.00 98.50 154 ASN A CA 1
ATOM 1204 C C . ASN A 1 154 ? 3.936 -2.951 -5.442 1.00 98.50 154 ASN A C 1
ATOM 1206 O O . ASN A 1 154 ? 4.312 -1.815 -5.148 1.00 98.50 154 ASN A O 1
ATOM 1210 N N . CYS A 1 155 ? 2.757 -3.429 -5.058 1.00 98.69 155 CYS A N 1
ATOM 1211 C CA . CYS A 1 155 ? 1.813 -2.692 -4.226 1.00 98.69 155 CYS A CA 1
ATOM 1212 C C . CYS A 1 155 ? 1.017 -3.665 -3.363 1.00 98.69 155 CYS A C 1
ATOM 1214 O O . CYS A 1 155 ? 0.357 -4.562 -3.888 1.00 98.69 155 CYS A O 1
ATOM 1216 N N . THR A 1 156 ? 1.023 -3.463 -2.048 1.00 98.69 156 THR A N 1
ATOM 1217 C CA . THR A 1 156 ? 0.117 -4.196 -1.157 1.00 98.69 156 THR A CA 1
ATOM 1218 C C . THR A 1 156 ? -1.333 -3.900 -1.546 1.00 98.69 156 THR A C 1
ATOM 1220 O O . THR A 1 156 ? -1.733 -2.743 -1.575 1.00 98.69 156 THR A O 1
ATOM 1223 N N . LEU A 1 157 ? -2.154 -4.919 -1.804 1.00 98.31 157 LEU A N 1
ATOM 1224 C CA . LEU A 1 157 ? -3.606 -4.724 -1.863 1.00 98.31 157 LEU A CA 1
ATOM 1225 C C . LEU A 1 157 ? -4.190 -4.766 -0.449 1.00 98.31 157 LEU A C 1
ATOM 1227 O O . LEU A 1 157 ? -4.863 -3.835 -0.018 1.00 98.31 157 LEU A O 1
ATOM 1231 N N . ALA A 1 158 ? -3.862 -5.820 0.301 1.00 97.94 158 ALA A N 1
ATOM 1232 C CA . ALA A 1 158 ? -4.320 -6.006 1.672 1.00 97.94 158 ALA A CA 1
ATOM 1233 C C . ALA A 1 158 ? -3.257 -6.722 2.508 1.00 97.94 158 ALA A C 1
ATOM 1235 O O . ALA A 1 158 ? -2.802 -7.802 2.134 1.00 97.94 158 ALA A O 1
ATOM 1236 N N . ALA A 1 159 ? -2.883 -6.136 3.646 1.00 98.06 159 ALA A N 1
ATOM 1237 C CA . ALA A 1 159 ? -2.116 -6.807 4.691 1.00 98.06 159 ALA A CA 1
ATOM 1238 C C . ALA A 1 159 ? -3.098 -7.240 5.785 1.00 98.06 159 ALA A C 1
ATOM 1240 O O . ALA A 1 159 ? -3.495 -6.423 6.621 1.00 98.06 159 ALA A O 1
ATOM 1241 N N . THR A 1 160 ? -3.506 -8.509 5.760 1.00 97.31 160 THR A N 1
ATOM 1242 C CA . THR A 1 160 ? -4.729 -9.007 6.408 1.00 97.31 160 THR A CA 1
ATOM 1243 C C . THR A 1 160 ? -4.835 -8.596 7.875 1.00 97.31 160 THR A C 1
ATOM 1245 O O . THR A 1 160 ? -5.844 -8.038 8.295 1.00 97.31 160 THR A O 1
ATOM 1248 N N . GLN A 1 161 ? -3.772 -8.784 8.654 1.00 97.44 161 GLN A N 1
ATOM 1249 C CA . GLN A 1 161 ? -3.738 -8.493 10.088 1.00 97.44 161 GLN A CA 1
ATOM 1250 C C . GLN A 1 161 ? -3.885 -6.991 10.379 1.00 97.44 161 GLN A C 1
ATOM 1252 O O . GLN A 1 161 ? -4.619 -6.607 11.289 1.00 97.44 161 GLN A O 1
ATOM 1257 N N . ARG A 1 162 ? -3.242 -6.118 9.590 1.00 97.62 162 ARG A N 1
ATOM 1258 C CA . ARG A 1 162 ? -3.378 -4.659 9.755 1.00 97.62 162 ARG A CA 1
ATOM 1259 C C . ARG A 1 162 ? -4.749 -4.169 9.310 1.00 97.62 162 ARG A C 1
ATOM 1261 O O . ARG A 1 162 ? -5.337 -3.324 9.986 1.00 97.62 162 ARG A O 1
ATOM 1268 N N . THR A 1 163 ? -5.263 -4.714 8.209 1.00 98.31 163 THR A N 1
ATOM 1269 C CA . THR A 1 163 ? -6.619 -4.433 7.728 1.00 98.31 163 THR A CA 1
ATOM 1270 C C . THR A 1 163 ? -7.651 -4.843 8.779 1.00 98.31 163 THR A C 1
ATOM 1272 O O . THR A 1 163 ? -8.522 -4.041 9.102 1.00 98.31 163 THR A O 1
ATOM 1275 N N . LEU A 1 164 ? -7.499 -6.018 9.402 1.00 98.12 164 LEU A N 1
ATOM 1276 C CA . LEU A 1 164 ? -8.336 -6.471 10.517 1.00 98.12 164 LEU A CA 1
ATOM 1277 C C . LEU A 1 164 ? -8.281 -5.509 11.707 1.00 98.12 164 LEU A C 1
ATOM 1279 O O . LEU A 1 164 ? -9.331 -5.141 12.223 1.00 98.12 164 LEU A O 1
ATOM 1283 N N . CYS A 1 165 ? -7.095 -5.048 12.123 1.00 98.00 165 CYS A N 1
ATOM 1284 C CA . CYS A 1 165 ? -6.996 -4.032 13.178 1.00 98.00 165 CYS A CA 1
ATOM 1285 C C . CYS A 1 165 ? -7.762 -2.750 12.819 1.00 98.00 165 CYS A C 1
ATOM 1287 O O . CYS A 1 165 ? -8.456 -2.195 13.669 1.00 98.00 165 CYS A O 1
ATOM 1289 N N . CYS A 1 166 ? -7.667 -2.300 11.565 1.00 98.31 166 CYS A N 1
ATOM 1290 C CA . CYS A 1 166 ? -8.385 -1.118 11.094 1.00 98.31 166 CYS A CA 1
ATOM 1291 C C . CYS A 1 166 ? -9.909 -1.332 11.120 1.00 98.31 166 CYS A C 1
ATOM 1293 O O . CYS A 1 166 ? -10.640 -0.468 11.606 1.00 98.31 166 CYS A O 1
ATOM 1295 N N . ILE A 1 167 ? -10.387 -2.499 10.667 1.00 98.50 167 ILE A N 1
ATOM 1296 C CA . ILE A 1 167 ? -11.807 -2.879 10.718 1.00 98.50 167 ILE A CA 1
ATOM 1297 C C . ILE A 1 167 ? -12.296 -2.912 12.164 1.00 98.50 167 ILE A C 1
ATOM 1299 O O . ILE A 1 167 ? -13.295 -2.271 12.471 1.00 98.50 167 ILE A O 1
ATOM 1303 N N . MET A 1 168 ? -11.583 -3.597 13.062 1.00 97.69 168 MET A N 1
ATOM 1304 C CA . MET A 1 168 ? -11.976 -3.701 14.470 1.00 97.69 168 MET A CA 1
ATOM 1305 C C . MET A 1 168 ? -12.122 -2.324 15.122 1.00 97.69 168 MET A C 1
ATOM 1307 O O . MET A 1 168 ? -13.110 -2.088 15.810 1.00 97.69 168 MET A O 1
ATOM 1311 N N . GLU A 1 169 ? -11.200 -1.388 14.882 1.00 97.81 169 GLU A N 1
ATOM 1312 C CA . GLU A 1 169 ? -11.338 -0.047 15.457 1.00 97.81 169 GLU A CA 1
ATOM 1313 C C . GLU A 1 169 ? -12.484 0.766 14.826 1.00 97.81 169 GLU A C 1
ATOM 1315 O O . GLU A 1 169 ? -13.172 1.487 15.551 1.00 97.81 169 GLU A O 1
ATOM 1320 N N . ASN A 1 170 ? -12.709 0.663 13.512 1.00 98.44 170 ASN A N 1
ATOM 1321 C CA . ASN A 1 170 ? -13.718 1.467 12.806 1.00 98.44 170 ASN A CA 1
ATOM 1322 C C . ASN A 1 170 ? -15.146 0.897 12.897 1.00 98.44 170 ASN A C 1
ATOM 1324 O O . ASN A 1 170 ? -16.111 1.647 12.763 1.00 98.44 170 ASN A O 1
ATOM 1328 N N . TYR A 1 171 ? -15.299 -0.406 13.143 1.00 98.44 171 TYR A N 1
ATOM 1329 C CA . TYR A 1 171 ? -16.594 -1.098 13.175 1.00 98.44 171 TYR A CA 1
ATOM 1330 C C . TYR A 1 171 ? -17.021 -1.569 14.576 1.00 98.44 171 TYR A C 1
ATOM 1332 O O . TYR A 1 171 ? -18.022 -2.283 14.704 1.00 98.44 171 TYR A O 1
ATOM 1340 N N . GLN A 1 172 ? -16.304 -1.172 15.630 1.00 97.56 172 GLN A N 1
ATOM 1341 C CA . GLN A 1 172 ? -16.688 -1.486 17.007 1.00 97.56 172 GLN A CA 1
ATOM 1342 C C . GLN A 1 172 ? -18.017 -0.838 17.419 1.00 97.56 172 GLN A C 1
ATOM 1344 O O . GLN A 1 172 ? -18.349 0.290 17.053 1.00 97.56 172 GLN A O 1
ATOM 1349 N N . THR A 1 173 ? -18.761 -1.561 18.241 1.00 97.56 173 THR A N 1
ATOM 1350 C CA . THR A 1 173 ? -20.001 -1.151 18.902 1.00 97.56 173 THR A CA 1
ATOM 1351 C C . THR A 1 173 ? -19.933 -1.573 20.370 1.00 97.56 173 THR A C 1
ATOM 1353 O O . THR A 1 173 ? -18.975 -2.220 20.792 1.00 97.56 173 THR A O 1
ATOM 1356 N N . ARG A 1 174 ? -20.959 -1.248 21.166 1.00 96.69 174 ARG A N 1
ATOM 1357 C CA . ARG A 1 174 ? -21.031 -1.712 22.562 1.00 96.69 174 ARG A CA 1
ATOM 1358 C C . ARG A 1 174 ? -21.128 -3.237 22.692 1.00 96.69 174 ARG A C 1
ATOM 1360 O O . ARG A 1 174 ? -20.737 -3.764 23.724 1.00 96.69 174 ARG A O 1
ATOM 1367 N N . GLU A 1 175 ? -21.643 -3.920 21.671 1.00 97.00 175 GLU A N 1
ATOM 1368 C CA . GLU A 1 175 ? -21.930 -5.362 21.700 1.00 97.00 175 GLU A CA 1
ATOM 1369 C C . GLU A 1 175 ? -20.867 -6.206 20.976 1.00 97.00 175 GLU A C 1
ATOM 1371 O O . GLU A 1 175 ? -20.875 -7.429 21.079 1.00 97.00 175 GLU A O 1
ATOM 1376 N N . GLY A 1 176 ? -19.935 -5.579 20.251 1.00 97.06 176 GLY A N 1
ATOM 1377 C CA . GLY A 1 176 ? -18.914 -6.280 19.469 1.00 97.06 176 GLY A CA 1
ATOM 1378 C C . GLY A 1 176 ? -18.501 -5.519 18.211 1.00 97.06 176 GLY A C 1
ATOM 1379 O O . GLY A 1 176 ? -18.642 -4.299 18.144 1.00 97.06 176 GLY A O 1
ATOM 1380 N N . ILE A 1 177 ? -17.999 -6.233 17.202 1.00 98.00 177 ILE A N 1
ATOM 1381 C CA . ILE A 1 177 ? -17.549 -5.664 15.922 1.00 98.00 177 ILE A CA 1
ATOM 1382 C C . ILE A 1 177 ? -18.565 -5.998 14.826 1.00 98.00 177 ILE A C 1
ATOM 1384 O O . ILE A 1 177 ? -18.885 -7.168 14.621 1.00 98.00 177 ILE A O 1
ATOM 1388 N N . ARG A 1 178 ? -19.058 -4.991 14.098 1.00 98.06 178 ARG A N 1
ATOM 1389 C CA . ARG A 1 178 ? -19.893 -5.225 12.907 1.00 98.06 178 ARG A CA 1
ATOM 1390 C C . ARG A 1 178 ? -19.027 -5.660 11.726 1.00 98.06 178 ARG A C 1
ATOM 1392 O O . ARG A 1 178 ? -17.953 -5.108 11.512 1.00 98.06 178 ARG A O 1
ATOM 1399 N N . VAL A 1 179 ? -19.523 -6.593 10.921 1.00 98.12 179 VAL A N 1
ATOM 1400 C CA . VAL A 1 179 ? -18.851 -7.006 9.681 1.00 98.12 179 VAL A CA 1
ATOM 1401 C C . VAL A 1 179 ? -19.124 -5.963 8.583 1.00 98.12 179 VAL A C 1
ATOM 1403 O O . VAL A 1 179 ? -20.288 -5.598 8.390 1.00 98.12 179 VAL A O 1
ATOM 1406 N N . PRO A 1 180 ? -18.093 -5.437 7.888 1.00 97.75 180 PRO A N 1
ATOM 1407 C CA . PRO A 1 180 ? -18.279 -4.606 6.699 1.00 97.75 180 PRO A CA 1
ATOM 1408 C C . PRO A 1 180 ? -19.165 -5.310 5.654 1.00 97.75 180 PRO A C 1
ATOM 1410 O O . PRO A 1 180 ? -18.912 -6.475 5.376 1.00 97.75 180 PRO A O 1
ATOM 1413 N N . PRO A 1 181 ? -20.149 -4.639 5.024 1.00 97.69 181 PRO A N 1
ATOM 1414 C CA . PRO A 1 181 ? -21.129 -5.303 4.149 1.00 97.69 181 PRO A CA 1
ATOM 1415 C C . PRO A 1 181 ? -20.574 -6.056 2.930 1.00 97.69 181 PRO A C 1
ATOM 1417 O O . PRO A 1 181 ? -21.289 -6.856 2.338 1.00 97.69 181 PRO A O 1
ATOM 1420 N N . VAL A 1 182 ? -19.343 -5.754 2.510 1.00 97.62 182 VAL A N 1
ATOM 1421 C CA . VAL A 1 182 ? -18.688 -6.361 1.339 1.00 97.62 182 VAL A CA 1
ATOM 1422 C C . VAL A 1 182 ? -17.880 -7.627 1.672 1.00 97.62 182 VAL A C 1
ATOM 1424 O O . VAL A 1 182 ? -17.269 -8.194 0.767 1.00 97.62 182 VAL A O 1
ATOM 1427 N N . LEU A 1 183 ? -17.838 -8.037 2.947 1.00 94.88 183 LEU A N 1
ATOM 1428 C CA . LEU A 1 183 ? -17.193 -9.262 3.444 1.00 94.88 183 LEU A CA 1
ATOM 1429 C C . LEU A 1 183 ? -18.244 -10.321 3.790 1.00 94.88 183 LEU A C 1
ATOM 1431 O O . LEU A 1 183 ? -17.970 -11.506 3.501 1.00 94.88 183 LEU A O 1
#

Organism: Dunaliella tertiolecta (NCBI:txid3047)

Sequence (183 aa):
HGKDTLGIFRVHQFDKVEQFAVTHPDGKASWRMMDSMVQNAQDFYSSLGLPHRLVRIVSGALNLSAAAKVDLEGWFPASKTYRELVSASNCTDYQSRNLNVRLRDFTSQRQQQQQQQPSQSDGTTSVSSQHSKDSISVGPSYKSSSSSHPHMLNCTLAATQRTLCCIMENYQTREGIRVPPVL

Radius of gyration: 27.79 Å; Cα contacts (8 Å, |Δi|>4): 255; chains: 1; bounding box: 48×33×92 Å

Solvent-accessible surface area (backbone atoms only — not comparable to full-atom values): 11242 Å² total; per-residue (Å²): 137,85,76,59,80,64,79,61,68,55,65,97,74,79,55,70,46,72,45,74,48,78,30,60,67,80,83,48,50,47,59,57,46,49,54,50,54,52,46,54,28,50,51,53,40,50,64,59,70,50,58,66,48,80,44,77,59,54,78,93,74,52,57,96,55,41,81,45,42,40,33,37,24,36,50,30,69,85,77,72,42,72,45,82,54,27,52,33,32,40,22,42,39,52,62,23,57,78,68,68,42,64,58,80,73,65,71,68,55,58,61,59,63,67,71,70,64,83,80,80,84,79,89,80,90,81,86,88,82,91,82,93,74,96,67,85,75,77,65,84,73,80,71,74,84,69,72,48,39,35,17,36,33,43,26,39,58,40,34,49,47,43,50,47,53,40,46,50,52,72,31,55,56,99,89,47,68,59,78,51,92,83,116